Protein AF-0000000078441416 (afdb_homodimer)

Solvent-accessible surface area (backbone atoms only — not comparable to full-atom values): 19649 Å² total; per-residue (Å²): 136,86,80,78,80,84,82,83,78,79,75,78,73,78,77,69,77,75,74,75,76,68,67,72,72,72,71,74,70,68,74,80,52,48,67,59,36,43,28,34,26,49,34,83,85,70,38,40,37,36,35,43,32,50,38,42,46,40,50,71,89,43,52,45,77,45,77,38,78,92,75,30,32,39,38,39,34,38,48,27,64,82,86,71,53,68,74,54,59,69,26,55,77,38,84,53,58,83,61,40,42,31,48,42,80,41,54,58,65,70,88,53,77,56,81,56,65,77,60,88,81,45,78,73,77,70,42,68,30,72,88,62,47,45,74,49,75,51,39,11,22,40,39,35,40,38,32,30,43,83,74,71,76,69,73,75,72,74,74,75,81,126,135,84,80,76,85,63,86,73,78,77,73,76,76,77,76,68,78,74,75,76,77,68,68,72,72,72,72,74,71,69,74,79,53,49,68,59,36,44,27,33,25,48,33,83,87,70,38,39,37,38,36,43,31,49,38,43,46,40,50,71,90,42,52,46,80,45,78,38,79,92,76,29,32,39,36,40,35,37,48,26,64,80,84,73,53,71,76,54,58,68,26,56,76,38,82,54,57,84,61,41,41,34,47,40,79,42,54,57,65,69,90,52,77,57,80,57,68,78,60,88,79,46,79,72,78,69,42,68,30,73,88,62,48,46,75,47,73,51,40,10,22,40,38,35,39,38,33,31,45,83,72,70,76,69,71,76,72,76,75,75,82,126

Secondary structure (DSSP, 8-state):
---------------------------------B---EEEEE-TTTSEEEEEEE-TT--GGGEEEEEETTTTEEEEEEEE---S-HHHHTTEEEE-S--EEEEEEEESSTT-------SSS-----EE-GGG-EEEEETTEEEEEEEEE-------------/---------------------------------B---EEEEE-TTTSEEEEEEE-TT--GGGEEEEEETTTTEEEEEEEE---S-HHHHTTEEEE-S--EEEEEEEESSTT-------SSS-----EE-GGG-EEEEETTEEEEEEEEE-------------

pLDDT: mean 76.33, std 27.38, range [25.27, 98.94]

Foldseek 3Di:
DPPPDDDDPPPPPPPPPPPPCPVPPVCPVVPDADEWDWDWDADPPQGDIKIKTFAAQDDPVFWDWDADQVQQKIKIKGWHDDDDDPVVVVPDDDDDDDGTIHMYIAHPVHPPPVVPPPDPVRPPPFRWPRVPWDWDDDNRIIMITIGTDPPPPPPPPPPPDD/DPPPPPDPPPPPPPPPPPPPCPPPPVCPVVPDADEWDKDWDADPPQGDIKIKTFAAQDDPVFWDWDADQVQQKIKIKGWHDDDDDPVVVVPDDDDDDDGTIHMYIAHPVHPPPVVPPPPPVRPPPFRWPRVPWDWDDDNRIIMITIGGDPPPPPPPPPPPDD

Structure (mmCIF, N/CA/C/O backbone):
data_AF-0000000078441416-model_v1
#
loop_
_entity.id
_entity.type
_entity.pdbx_description
1 polymer 'SHSP domain-containing protein'
#
loop_
_atom_site.group_PDB
_atom_site.id
_atom_site.type_symbol
_atom_site.label_atom_id
_atom_site.label_alt_id
_atom_site.label_comp_id
_atom_site.label_asym_id
_atom_site.label_entity_id
_atom_site.label_seq_id
_atom_site.pdbx_PDB_ins_code
_atom_site.Cartn_x
_atom_site.Cartn_y
_atom_site.Cartn_z
_atom_site.occupancy
_atom_site.B_iso_or_equiv
_atom_site.auth_seq_id
_atom_site.auth_comp_id
_atom_site.auth_asym_id
_atom_site.auth_atom_id
_atom_site.pdbx_PDB_model_num
ATOM 1 N N . MET A 1 1 ? -98 -14.984 -3.729 1 28.67 1 MET A N 1
ATOM 2 C CA . MET A 1 1 ? -97.312 -15.359 -2.482 1 28.67 1 MET A CA 1
ATOM 3 C C . MET A 1 1 ? -95.875 -14.922 -2.492 1 28.67 1 MET A C 1
ATOM 5 O O . MET A 1 1 ? -95.125 -15.258 -3.41 1 28.67 1 MET A O 1
ATOM 9 N N . SER A 1 2 ? -95.688 -13.672 -1.924 1 25.27 2 SER A N 1
ATOM 10 C CA . SER A 1 2 ? -94.625 -12.633 -1.807 1 25.27 2 SER A CA 1
ATOM 11 C C . SER A 1 2 ? -93.375 -13.148 -1.101 1 25.27 2 SER A C 1
ATOM 13 O O . SER A 1 2 ? -93.438 -13.523 0.073 1 25.27 2 SER A O 1
ATOM 15 N N . ARG A 1 3 ? -92.562 -13.953 -1.845 1 30.36 3 ARG A N 1
ATOM 16 C CA . ARG A 1 3 ? -91.312 -14.617 -1.491 1 30.36 3 ARG A CA 1
ATOM 17 C C . ARG A 1 3 ? -90.375 -13.633 -0.854 1 30.36 3 ARG A C 1
ATOM 19 O O . ARG A 1 3 ? -89.688 -12.844 -1.553 1 30.36 3 ARG A O 1
ATOM 26 N N . THR A 1 4 ? -90.75 -13 0.314 1 31.61 4 THR A N 1
ATOM 27 C CA . THR A 1 4 ? -89.938 -12.031 1.064 1 31.61 4 THR A CA 1
ATOM 28 C C . THR A 1 4 ? -88.562 -12.602 1.393 1 31.61 4 THR A C 1
ATOM 30 O O . THR A 1 4 ? -88.438 -13.648 2.033 1 31.61 4 THR A O 1
ATOM 33 N N . TYR A 1 5 ? -87.562 -12.43 0.466 1 33.09 5 TYR A N 1
ATOM 34 C CA . TYR A 1 5 ? -86.125 -12.656 0.422 1 33.09 5 TYR A CA 1
ATOM 35 C C . TYR A 1 5 ? -85.438 -12.156 1.698 1 33.09 5 TYR A C 1
ATOM 37 O O . TYR A 1 5 ? -85.5 -10.969 2.02 1 33.09 5 TYR A O 1
ATOM 45 N N . PHE A 1 6 ? -85.125 -13.117 2.617 1 28.67 6 PHE A N 1
ATOM 46 C CA . PHE A 1 6 ? -84.562 -13.18 3.951 1 28.67 6 PHE A CA 1
ATOM 47 C C . PHE A 1 6 ? -83.375 -12.211 4.07 1 28.67 6 PHE A C 1
ATOM 49 O O . PHE A 1 6 ? -82.812 -11.75 3.059 1 28.67 6 PHE A O 1
ATOM 56 N N . GLY A 1 7 ? -82.438 -12.484 5.062 1 27.83 7 GLY A N 1
ATOM 57 C CA . GLY A 1 7 ? -81.75 -12.078 6.305 1 27.83 7 GLY A CA 1
ATOM 58 C C . GLY A 1 7 ? -80.438 -11.391 6.098 1 27.83 7 GLY A C 1
ATOM 59 O O . GLY A 1 7 ? -79.688 -11.703 5.148 1 27.83 7 GLY A O 1
ATOM 60 N N . ASN A 1 8 ? -80.125 -10.18 6.699 1 27.94 8 ASN A N 1
ATOM 61 C CA . ASN A 1 8 ? -79.188 -9.102 6.973 1 27.94 8 ASN A CA 1
ATOM 62 C C . ASN A 1 8 ? -77.875 -9.625 7.586 1 27.94 8 ASN A C 1
ATOM 64 O O . ASN A 1 8 ? -77.812 -9.773 8.805 1 27.94 8 ASN A O 1
ATOM 68 N N . THR A 1 9 ? -77.5 -10.867 7.461 1 28.88 9 THR A N 1
ATOM 69 C CA . THR A 1 9 ? -76.375 -11.164 8.391 1 28.88 9 THR A CA 1
ATOM 70 C C . THR A 1 9 ? -75.188 -10.25 8.133 1 28.88 9 THR A C 1
ATOM 72 O O . THR A 1 9 ? -74.688 -10.203 7.016 1 28.88 9 THR A O 1
ATOM 75 N N . SER A 1 10 ? -75.062 -9.078 8.852 1 29.69 10 SER A N 1
ATOM 76 C CA . SER A 1 10 ? -74.062 -8.062 9.016 1 29.69 10 SER A CA 1
ATOM 77 C C . SER A 1 10 ? -72.75 -8.688 9.43 1 29.69 10 SER A C 1
ATOM 79 O O . SER A 1 10 ? -72.562 -9.18 10.555 1 29.69 10 SER A O 1
ATOM 81 N N . GLY A 1 11 ? -72.188 -9.695 8.828 1 28.03 11 GLY A N 1
ATOM 82 C CA . GLY A 1 11 ? -70.938 -10.258 9.266 1 28.03 11 GLY A CA 1
ATOM 83 C C . GLY A 1 11 ? -69.812 -9.227 9.375 1 28.03 11 GLY A C 1
ATOM 84 O O . GLY A 1 11 ? -69.5 -8.547 8.398 1 28.03 11 GLY A O 1
ATOM 85 N N . ALA A 1 12 ? -69.688 -8.516 10.57 1 25.83 12 ALA A N 1
ATOM 86 C CA . ALA A 1 12 ? -68.562 -7.656 10.977 1 25.83 12 ALA A CA 1
ATOM 87 C C . ALA A 1 12 ? -67.25 -8.328 10.703 1 25.83 12 ALA A C 1
ATOM 89 O O . ALA A 1 12 ? -66.938 -9.352 11.312 1 25.83 12 ALA A O 1
ATOM 90 N N . ARG A 1 13 ? -66.812 -8.547 9.57 1 25.92 13 ARG A N 1
ATOM 91 C CA . ARG A 1 13 ? -65.5 -9.023 9.297 1 25.92 13 ARG A CA 1
ATOM 92 C C . ARG A 1 13 ? -64.438 -8.234 10.102 1 25.92 13 ARG A C 1
ATOM 94 O O . ARG A 1 13 ? -64.5 -7 10.141 1 25.92 13 ARG A O 1
ATOM 101 N N . ASP A 1 14 ? -64.062 -8.734 11.273 1 27.28 14 ASP A N 1
ATOM 102 C CA . ASP A 1 14 ? -62.969 -8.297 12.156 1 27.28 14 ASP A CA 1
ATOM 103 C C . ASP A 1 14 ? -61.75 -7.84 11.344 1 27.28 14 ASP A C 1
ATOM 105 O O . ASP A 1 14 ? -61.25 -8.562 10.469 1 27.28 14 ASP A O 1
ATOM 109 N N . ALA A 1 15 ? -61.688 -6.527 11.133 1 31.28 15 ALA A N 1
ATOM 110 C CA . ALA A 1 15 ? -60.531 -5.789 10.633 1 31.28 15 ALA A CA 1
ATOM 111 C C . ALA A 1 15 ? -59.25 -6.246 11.328 1 31.28 15 ALA A C 1
ATOM 113 O O . ALA A 1 15 ? -59.031 -5.953 12.508 1 31.28 15 ALA A O 1
ATOM 114 N N . THR A 1 16 ? -58.844 -7.512 11.25 1 30.84 16 THR A N 1
ATOM 115 C CA . THR A 1 16 ? -57.531 -7.781 11.766 1 30.84 16 THR A CA 1
ATOM 116 C C . THR A 1 16 ? -56.531 -6.727 11.281 1 30.84 16 THR A C 1
ATOM 118 O O . THR A 1 16 ? -56.438 -6.469 10.078 1 30.84 16 THR A O 1
ATOM 121 N N . PRO A 1 17 ? -56.219 -5.715 12.141 1 30.67 17 PRO A N 1
ATOM 122 C CA . PRO A 1 17 ? -55.188 -4.758 11.742 1 30.67 17 PRO A CA 1
ATOM 123 C C . PRO A 1 17 ? -53.969 -5.43 11.078 1 30.67 17 PRO A C 1
ATOM 125 O O . PRO A 1 17 ? -53.531 -6.484 11.539 1 30.67 17 PRO A O 1
ATOM 128 N N . VAL A 1 18 ? -53.875 -5.418 9.758 1 33.06 18 VAL A N 1
ATOM 129 C CA . VAL A 1 18 ? -52.625 -5.68 9.055 1 33.06 18 VAL A CA 1
ATOM 130 C C . VAL A 1 18 ? -51.469 -5 9.781 1 33.06 18 VAL A C 1
ATOM 132 O O . VAL A 1 18 ? -51.5 -3.789 10.016 1 33.06 18 VAL A O 1
ATOM 135 N N . ALA A 1 19 ? -50.906 -5.648 10.797 1 30.59 19 ALA A N 1
ATOM 136 C CA . ALA A 1 19 ? -49.625 -5.203 11.297 1 30.59 19 ALA A CA 1
ATOM 137 C C . ALA A 1 19 ? -48.719 -4.695 10.164 1 30.59 19 ALA A C 1
ATOM 139 O O . ALA A 1 19 ? -48.5 -5.406 9.172 1 30.59 19 ALA A O 1
ATOM 140 N N . ASN A 1 20 ? -48.812 -3.418 9.836 1 30.31 20 ASN A N 1
ATOM 141 C CA . ASN A 1 20 ? -47.781 -2.764 9.039 1 30.31 20 ASN A CA 1
ATOM 142 C C . ASN A 1 20 ? -46.375 -3.203 9.461 1 30.31 20 ASN A C 1
ATOM 144 O O . ASN A 1 20 ? -45.906 -2.82 10.531 1 30.31 20 ASN A O 1
ATOM 148 N N . ALA A 1 21 ? -45.969 -4.469 9.383 1 32 21 ALA A N 1
ATOM 149 C CA . ALA A 1 21 ? -44.531 -4.742 9.383 1 32 21 ALA A CA 1
ATOM 150 C C . ALA A 1 21 ? -43.781 -3.67 8.602 1 32 21 ALA A C 1
ATOM 152 O O . ALA A 1 21 ? -43.688 -3.734 7.379 1 32 21 ALA A O 1
ATOM 153 N N . THR A 1 22 ? -44.062 -2.457 8.781 1 36.72 22 THR A N 1
ATOM 154 C CA . THR A 1 22 ? -43.031 -1.506 8.336 1 36.72 22 THR A CA 1
ATOM 155 C C . THR A 1 22 ? -41.656 -1.933 8.82 1 36.72 22 THR A C 1
ATOM 157 O O . THR A 1 22 ? -41.281 -1.699 9.977 1 36.72 22 THR A O 1
ATOM 160 N N . GLY A 1 23 ? -41.312 -3.176 8.906 1 35.84 23 GLY A N 1
ATOM 161 C CA . GLY A 1 23 ? -39.875 -3.34 9.055 1 35.84 23 GLY A CA 1
ATOM 162 C C . GLY A 1 23 ? -39.062 -2.369 8.203 1 35.84 23 GLY A C 1
ATOM 163 O O . GLY A 1 23 ? -39.125 -2.418 6.973 1 35.84 23 GLY A O 1
ATOM 164 N N . THR A 1 24 ? -39 -1.17 8.516 1 34.41 24 THR A N 1
ATOM 165 C CA . THR A 1 24 ? -37.906 -0.369 8 1 34.41 24 THR A CA 1
ATOM 166 C C . THR A 1 24 ? -36.594 -1.167 8.023 1 34.41 24 THR A C 1
ATOM 168 O O . THR A 1 24 ? -36.062 -1.473 9.086 1 34.41 24 THR A O 1
ATOM 171 N N . ALA A 1 25 ? -36.438 -2.248 7.336 1 35.56 25 ALA A N 1
ATOM 172 C CA . ALA A 1 25 ? -35.062 -2.539 6.957 1 35.56 25 ALA A CA 1
ATOM 173 C C . ALA A 1 25 ? -34.281 -1.254 6.711 1 35.56 25 ALA A C 1
ATOM 175 O O . ALA A 1 25 ? -34.469 -0.591 5.688 1 35.56 25 ALA A O 1
ATOM 176 N N . GLY A 1 26 ? -34.156 -0.396 7.574 1 37.22 26 GLY A N 1
ATOM 177 C CA . GLY A 1 26 ? -33.062 0.553 7.41 1 37.22 26 GLY A CA 1
ATOM 178 C C . GLY A 1 26 ? -31.875 -0.036 6.695 1 37.22 26 GLY A C 1
ATOM 179 O O . GLY A 1 26 ? -31.172 -0.876 7.254 1 37.22 26 GLY A O 1
ATOM 180 N N . ASP A 1 27 ? -31.891 -0.357 5.484 1 38.97 27 ASP A N 1
ATOM 181 C CA . ASP A 1 27 ? -30.734 -0.511 4.609 1 38.97 27 AS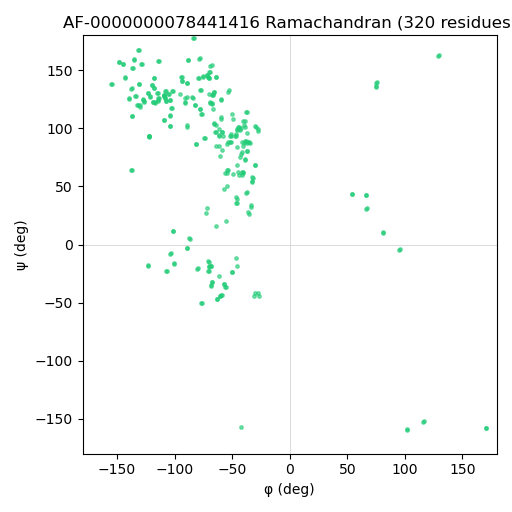P A CA 1
ATOM 182 C C . ASP A 1 27 ? -29.641 0.486 4.977 1 38.97 27 ASP A C 1
ATOM 184 O O . ASP A 1 27 ? -29.625 1.613 4.477 1 38.97 27 ASP A O 1
ATOM 188 N N . ASP A 1 28 ? -29.391 0.873 6.137 1 39.94 28 ASP A N 1
ATOM 189 C CA . ASP A 1 28 ? -28.047 1.427 6.336 1 39.94 28 ASP A CA 1
ATOM 190 C C . ASP A 1 28 ? -27.031 0.729 5.445 1 39.94 28 ASP A C 1
ATOM 192 O O . ASP A 1 28 ? -26.531 -0.347 5.785 1 39.94 28 ASP A O 1
ATOM 196 N N . ASP A 1 29 ? -27.188 0.624 4.168 1 45.22 29 ASP A N 1
ATOM 197 C CA . ASP A 1 29 ? -26.172 0.326 3.17 1 45.22 29 ASP A CA 1
ATOM 198 C C . ASP A 1 29 ? -24.828 0.958 3.545 1 45.22 29 ASP A C 1
ATOM 200 O O . ASP A 1 29 ? -24.453 1.987 2.984 1 45.22 29 ASP A O 1
ATOM 204 N N . THR A 1 30 ? -24.469 1.227 4.754 1 54.59 30 THR A N 1
ATOM 205 C CA . THR A 1 30 ? -23.125 1.707 5.105 1 54.59 30 THR A CA 1
ATOM 206 C C . THR A 1 30 ? -22.062 1.037 4.238 1 54.59 30 THR A C 1
ATOM 208 O O . THR A 1 30 ? -21.875 -0.18 4.309 1 54.59 30 THR A O 1
ATOM 211 N N . ALA A 1 31 ? -21.953 1.589 3.027 1 65.56 31 ALA A N 1
ATOM 212 C CA . ALA A 1 31 ? -20.891 1.087 2.166 1 65.56 31 ALA A CA 1
ATOM 213 C C . ALA A 1 31 ? -19.625 0.773 2.973 1 65.56 31 ALA A C 1
ATOM 215 O O . ALA A 1 31 ? -19.266 1.524 3.881 1 65.56 31 ALA A O 1
ATOM 216 N N . ASP A 1 32 ? -19.234 -0.461 3.061 1 87.44 32 ASP A N 1
ATOM 217 C CA . ASP A 1 32 ? -18.031 -0.938 3.748 1 87.44 32 ASP A CA 1
ATOM 218 C C . ASP A 1 32 ? -16.766 -0.339 3.133 1 87.44 32 ASP A C 1
ATOM 220 O O . ASP A 1 32 ? -16.562 -0.419 1.92 1 87.44 32 ASP A O 1
ATOM 224 N N . TYR A 1 33 ? -16.266 0.803 3.699 1 96.31 33 TYR A N 1
ATOM 225 C CA . TYR A 1 33 ? -14.984 1.382 3.293 1 96.31 33 TYR A CA 1
ATOM 226 C C . TYR A 1 33 ? -13.859 0.893 4.191 1 96.31 33 TYR A C 1
ATOM 228 O O . TYR A 1 33 ? -14.07 0.613 5.371 1 96.31 33 TYR A O 1
ATOM 236 N N . PHE A 1 34 ? -12.695 0.704 3.582 1 98.31 34 PHE A N 1
ATOM 237 C CA . PHE A 1 34 ? -11.547 0.478 4.457 1 98.31 34 PHE A CA 1
ATOM 238 C C . PHE A 1 34 ? -10.898 1.799 4.848 1 98.31 34 PHE A C 1
ATOM 240 O O . PHE A 1 34 ? -11.141 2.828 4.219 1 98.31 34 PHE A O 1
ATOM 247 N N . VAL A 1 35 ? -10.156 1.827 5.918 1 98.75 35 VAL A N 1
ATOM 248 C CA . VAL A 1 35 ? -9.484 3.01 6.449 1 98.75 35 VAL A CA 1
ATOM 249 C C . VAL A 1 35 ? -7.98 2.889 6.242 1 98.75 35 VAL A C 1
ATOM 251 O O . VAL A 1 35 ? -7.312 2.121 6.938 1 98.75 35 VAL A O 1
ATOM 254 N N . PRO A 1 36 ? -7.438 3.668 5.301 1 98.81 36 PRO A N 1
ATOM 255 C CA . PRO A 1 36 ? -6.008 3.506 5.023 1 98.81 36 PRO A CA 1
ATOM 256 C C . PRO A 1 36 ? -5.125 4.035 6.152 1 98.81 36 PRO A C 1
ATOM 258 O O . PRO A 1 36 ? -5.457 5.043 6.781 1 98.81 36 PRO A O 1
ATOM 261 N N . PRO A 1 37 ? -4.012 3.361 6.406 1 98.81 37 PRO A N 1
ATOM 262 C CA . PRO A 1 37 ? -3.055 3.85 7.402 1 98.81 37 PRO A CA 1
ATOM 263 C C . PRO A 1 37 ? -2.43 5.188 7.016 1 98.81 37 PRO A C 1
ATOM 265 O O . PRO A 1 37 ? -2.152 5.426 5.836 1 98.81 37 PRO A O 1
ATOM 268 N N . VAL A 1 38 ? -2.174 6.055 8.016 1 98.56 38 VAL A N 1
ATOM 269 C CA . VAL A 1 38 ? -1.652 7.387 7.746 1 98.56 38 VAL A CA 1
ATOM 270 C C . VAL A 1 38 ? -0.498 7.695 8.695 1 98.56 38 VAL A C 1
ATOM 272 O O . VAL A 1 38 ? -0.614 7.496 9.906 1 98.56 38 VAL A O 1
ATOM 275 N N . ASP A 1 39 ? 0.612 8.102 8.133 1 98.56 39 ASP A N 1
ATOM 276 C CA . ASP A 1 39 ? 1.638 8.82 8.891 1 98.56 39 ASP A CA 1
ATOM 277 C C . ASP A 1 39 ? 1.398 10.328 8.852 1 98.56 39 ASP A C 1
ATOM 279 O O . ASP A 1 39 ? 1.034 10.875 7.812 1 98.56 39 ASP A O 1
ATOM 283 N N . ILE A 1 40 ? 1.602 10.961 9.992 1 98.12 40 ILE A N 1
ATOM 284 C CA . ILE A 1 40 ? 1.493 12.414 10.047 1 98.12 40 ILE A CA 1
ATOM 285 C C . ILE A 1 40 ? 2.799 13.008 10.57 1 98.12 40 ILE A C 1
ATOM 287 O O . ILE A 1 40 ? 3.318 12.57 11.602 1 98.12 40 ILE A O 1
ATOM 291 N N . PHE A 1 41 ? 3.287 13.961 9.883 1 97.25 41 PHE A N 1
ATOM 292 C CA . PHE A 1 41 ? 4.492 14.688 10.258 1 97.25 41 PHE A CA 1
ATOM 293 C C . PHE A 1 41 ? 4.18 16.172 10.492 1 97.25 41 PHE A C 1
ATOM 295 O O . PHE A 1 41 ? 3.383 16.766 9.766 1 97.25 41 PHE A O 1
ATOM 302 N N . VAL A 1 42 ? 4.844 16.734 11.461 1 95.06 42 VAL A N 1
ATOM 303 C CA . VAL A 1 42 ? 4.855 18.188 11.602 1 95.06 42 VAL A CA 1
ATOM 304 C C . VAL A 1 42 ? 5.945 18.781 10.703 1 95.06 42 VAL A C 1
ATOM 306 O O . VAL A 1 42 ? 7.078 18.297 10.695 1 95.06 42 VAL A O 1
ATOM 309 N N . ASP A 1 43 ? 5.535 19.734 9.875 1 92.19 43 ASP A N 1
ATOM 310 C CA . ASP A 1 43 ? 6.508 20.469 9.062 1 92.19 43 ASP A CA 1
ATOM 311 C C . ASP A 1 43 ? 7.02 21.703 9.797 1 92.19 43 ASP A C 1
ATOM 313 O O . ASP A 1 43 ? 6.438 22.781 9.68 1 92.19 43 ASP A O 1
ATOM 317 N N . ASP A 1 44 ? 8.141 21.688 10.328 1 85.31 44 ASP A N 1
ATOM 318 C CA . ASP A 1 44 ? 8.664 22.766 11.156 1 85.31 44 ASP A CA 1
ATOM 319 C C . ASP A 1 44 ? 9.203 23.906 10.289 1 85.31 44 ASP A C 1
ATOM 321 O O . ASP A 1 44 ? 9.406 25.016 10.773 1 85.31 44 ASP A O 1
ATOM 325 N N . ASN A 1 45 ? 9.492 23.594 9.102 1 82.88 45 ASN A N 1
ATOM 326 C CA . ASN A 1 45 ? 10.047 24.609 8.219 1 82.88 45 ASN A CA 1
ATOM 327 C C . ASN A 1 45 ? 8.969 25.562 7.715 1 82.88 45 ASN A C 1
ATOM 329 O O . ASN A 1 45 ? 9.094 26.781 7.848 1 82.88 45 ASN A O 1
ATOM 333 N N . ARG A 1 46 ? 7.902 25.031 7.203 1 78.69 46 ARG A N 1
ATOM 334 C CA . ARG A 1 46 ? 6.859 25.844 6.586 1 78.69 46 ARG A CA 1
ATOM 335 C C . ARG A 1 46 ? 5.656 25.984 7.512 1 78.69 46 ARG A C 1
ATOM 337 O O . ARG A 1 46 ? 4.793 26.844 7.293 1 78.69 46 ARG A O 1
ATOM 344 N N . GLY A 1 47 ? 5.672 25.281 8.57 1 89.44 47 GLY A N 1
ATOM 345 C CA . GLY A 1 47 ? 4.465 25.188 9.383 1 89.44 47 GLY A CA 1
ATOM 346 C C . GLY A 1 47 ? 3.406 24.281 8.773 1 89.44 47 GLY A C 1
ATOM 347 O O . GLY A 1 47 ? 3.281 24.203 7.551 1 89.44 47 GLY A O 1
ATOM 348 N N . GLY A 1 48 ? 2.824 23.5 9.539 1 95 48 GLY A N 1
ATOM 349 C CA . GLY A 1 48 ? 1.768 22.625 9.055 1 95 48 GLY A CA 1
ATOM 350 C C . GLY A 1 48 ? 2.115 21.141 9.156 1 95 48 GLY A C 1
ATOM 351 O O . GLY A 1 48 ? 2.791 20.734 10.102 1 95 48 GLY A O 1
ATOM 352 N N . TRP A 1 49 ? 1.479 20.391 8.25 1 96.69 49 TRP A N 1
ATOM 353 C CA . TRP A 1 49 ? 1.584 18.938 8.359 1 96.69 49 TRP A CA 1
ATOM 354 C C . TRP A 1 49 ? 1.82 18.297 6.996 1 96.69 49 TRP A C 1
ATOM 356 O O . TRP A 1 49 ? 1.437 18.859 5.969 1 96.69 49 TRP A O 1
ATOM 366 N N . ILE A 1 50 ? 2.467 17.172 7.066 1 97.94 50 ILE A N 1
ATOM 367 C CA . ILE A 1 50 ? 2.588 16.281 5.91 1 97.94 50 ILE A CA 1
ATOM 368 C C . ILE A 1 50 ? 1.995 14.914 6.246 1 97.94 50 ILE A C 1
ATOM 370 O O . ILE A 1 50 ? 2.305 14.336 7.289 1 97.94 50 ILE A O 1
ATOM 374 N N . LEU A 1 51 ? 1.096 14.477 5.395 1 98.56 51 LEU A N 1
ATOM 375 C CA . LEU A 1 51 ? 0.48 13.164 5.566 1 98.56 51 LEU A CA 1
ATOM 376 C C . LEU A 1 51 ? 0.968 12.188 4.5 1 98.56 51 LEU A C 1
ATOM 378 O O . LEU A 1 51 ? 1.028 12.531 3.318 1 98.56 51 LEU A O 1
ATOM 382 N N . HIS A 1 52 ? 1.441 11.023 4.863 1 98.81 52 HIS A N 1
ATOM 383 C CA . HIS A 1 52 ? 1.674 9.875 3.992 1 98.81 52 HIS A CA 1
ATOM 384 C C . HIS A 1 52 ? 0.591 8.812 4.172 1 98.81 52 HIS A C 1
ATOM 386 O O . HIS A 1 52 ? 0.505 8.188 5.23 1 98.81 52 HIS A O 1
ATOM 392 N N . VAL A 1 53 ? -0.249 8.602 3.221 1 98.88 53 VAL A N 1
ATOM 393 C CA . VAL A 1 53 ? -1.371 7.672 3.301 1 98.88 53 VAL A CA 1
ATOM 394 C C . VAL A 1 53 ? -1.083 6.438 2.451 1 98.88 53 VAL A C 1
ATOM 396 O O . VAL A 1 53 ? -0.762 6.555 1.265 1 98.88 53 VAL A O 1
ATOM 399 N N . ALA A 1 54 ? -1.129 5.246 3.033 1 98.94 54 ALA A N 1
ATOM 400 C CA . ALA A 1 54 ? -0.891 4 2.305 1 98.94 54 ALA A CA 1
ATOM 401 C C . ALA A 1 54 ? -2.107 3.613 1.469 1 98.94 54 ALA A C 1
ATOM 403 O O . ALA A 1 54 ? -3.158 3.27 2.012 1 98.94 54 ALA A O 1
ATOM 404 N N . LEU A 1 55 ? -1.915 3.691 0.184 1 98.88 55 LEU A N 1
ATOM 405 C CA . LEU A 1 55 ? -2.969 3.334 -0.759 1 98.88 55 LEU A CA 1
ATOM 406 C C . LEU A 1 55 ? -2.408 2.52 -1.919 1 98.88 55 LEU A C 1
ATOM 408 O O . LEU A 1 55 ? -2.479 2.945 -3.074 1 98.88 55 LEU A O 1
ATOM 412 N N . PRO A 1 56 ? -1.891 1.323 -1.614 1 98.81 56 PRO A N 1
ATOM 413 C CA . PRO A 1 56 ? -1.331 0.512 -2.697 1 98.81 56 PRO A CA 1
ATOM 414 C C . PRO A 1 56 ? -2.359 0.177 -3.777 1 98.81 56 PRO A C 1
ATOM 416 O O . PRO A 1 56 ? -3.416 -0.383 -3.475 1 98.81 56 PRO A O 1
ATOM 419 N N . GLY A 1 57 ? -2.039 0.514 -5.004 1 98.5 57 GLY A N 1
ATOM 420 C CA . GLY A 1 57 ? -2.887 0.188 -6.137 1 98.5 57 GLY A CA 1
ATOM 421 C C . GLY A 1 57 ? -3.822 1.317 -6.527 1 98.5 57 GLY A C 1
ATOM 422 O O . GLY A 1 57 ? -4.531 1.226 -7.535 1 98.5 57 GLY A O 1
ATOM 423 N N . ALA A 1 58 ? -3.803 2.381 -5.766 1 98.5 58 ALA A N 1
ATOM 424 C CA . ALA A 1 58 ? -4.703 3.49 -6.066 1 98.5 58 ALA A CA 1
ATOM 425 C C . ALA A 1 58 ? -4.16 4.344 -7.207 1 98.5 58 ALA A C 1
ATOM 427 O O . ALA A 1 58 ? -2.949 4.547 -7.316 1 98.5 58 ALA A O 1
ATOM 428 N N . ASN A 1 59 ? -5.066 4.828 -8.047 1 97.75 59 ASN A N 1
ATOM 429 C CA . ASN A 1 59 ? -4.75 5.859 -9.031 1 97.75 59 ASN A CA 1
ATOM 430 C C . ASN A 1 59 ? -5.059 7.258 -8.492 1 97.75 59 ASN A C 1
ATOM 432 O O . ASN A 1 59 ? -6.074 7.461 -7.832 1 97.75 59 ASN A O 1
ATOM 436 N N . LYS A 1 60 ? -4.176 8.156 -8.82 1 97.62 60 LYS A N 1
ATOM 437 C CA . LYS A 1 60 ? -4.328 9.516 -8.32 1 97.62 60 LYS A CA 1
ATOM 438 C C . LYS A 1 60 ? -5.676 10.102 -8.719 1 97.62 60 LYS A C 1
ATOM 440 O O . LYS A 1 60 ? -6.277 10.875 -7.965 1 97.62 60 LYS A O 1
ATOM 445 N N . GLU A 1 61 ? -6.191 9.742 -9.914 1 97.75 61 GLU A N 1
ATOM 446 C CA . GLU A 1 61 ? -7.43 10.312 -10.43 1 97.75 61 GLU A CA 1
ATOM 447 C C . GLU A 1 61 ? -8.641 9.82 -9.648 1 97.75 61 GLU A C 1
ATOM 449 O O . GLU A 1 61 ? -9.727 10.391 -9.742 1 97.75 61 GLU A O 1
ATOM 454 N N . ASP A 1 62 ? -8.398 8.805 -8.898 1 98.25 62 ASP A N 1
ATOM 455 C CA . ASP A 1 62 ? -9.516 8.195 -8.18 1 98.25 62 ASP A CA 1
ATOM 456 C C . ASP A 1 62 ? -9.523 8.625 -6.715 1 98.25 62 ASP A C 1
ATOM 458 O O . ASP A 1 62 ? -10.227 8.023 -5.895 1 98.25 62 ASP A O 1
ATOM 462 N N . ILE A 1 63 ? -8.766 9.586 -6.352 1 98.81 63 ILE A N 1
ATOM 463 C CA . ILE A 1 63 ? -8.641 10.031 -4.969 1 98.81 63 ILE A CA 1
ATOM 464 C C . ILE A 1 63 ? -9.117 11.477 -4.844 1 98.81 63 ILE A C 1
ATOM 466 O O . ILE A 1 63 ? -8.781 12.32 -5.676 1 98.81 63 ILE A O 1
ATOM 470 N N . ASP A 1 64 ? -9.891 11.695 -3.846 1 98.69 64 ASP A N 1
ATOM 471 C CA . ASP A 1 64 ? -10.367 13.039 -3.5 1 98.69 64 ASP A CA 1
ATOM 472 C C . ASP A 1 64 ? -9.82 13.477 -2.145 1 98.69 64 ASP A C 1
ATOM 474 O O . ASP A 1 64 ? -9.82 12.703 -1.185 1 98.69 64 ASP A O 1
ATOM 478 N N . VAL A 1 65 ? -9.266 14.656 -2.107 1 98.81 65 VAL A N 1
ATOM 479 C CA . VAL A 1 65 ? -8.789 15.273 -0.875 1 98.81 65 VAL A CA 1
ATOM 480 C C . VAL A 1 65 ? -9.547 16.578 -0.62 1 98.81 65 VAL A C 1
ATOM 482 O O . VAL A 1 65 ? -9.516 17.5 -1.443 1 98.81 65 VAL A O 1
ATOM 485 N N . GLN A 1 66 ? -10.195 16.641 0.553 1 98.69 66 GLN A N 1
ATOM 486 C CA . GLN A 1 66 ? -11.023 17.812 0.861 1 98.69 66 GLN A CA 1
ATOM 487 C C . GLN A 1 66 ? -10.703 18.359 2.248 1 98.69 66 GLN A C 1
ATOM 489 O O . GLN A 1 66 ? -10.562 17.594 3.207 1 98.69 66 GLN A O 1
ATOM 494 N N . TRP A 1 67 ? -10.648 19.641 2.301 1 98.44 67 TRP A N 1
ATOM 495 C CA . TRP A 1 67 ? -10.43 20.328 3.568 1 98.44 67 TRP A CA 1
ATOM 496 C C . TRP A 1 67 ? -11.703 21.031 4.039 1 98.44 67 TRP A C 1
ATOM 498 O O . TRP A 1 67 ? -12.328 21.766 3.279 1 98.44 67 TRP A O 1
ATOM 508 N N . ASP A 1 68 ? -12.109 20.719 5.285 1 97.69 68 ASP A N 1
ATOM 509 C CA . ASP A 1 68 ? -13.195 21.422 5.961 1 97.69 68 ASP A CA 1
ATOM 510 C C . ASP A 1 68 ? -12.656 22.391 7.02 1 97.69 68 ASP A C 1
ATOM 512 O O . ASP A 1 68 ? -12.344 21.969 8.141 1 97.69 68 ASP A O 1
ATOM 516 N N . ALA A 1 69 ? -12.648 23.609 6.68 1 94.44 69 ALA A N 1
ATOM 517 C CA . ALA A 1 69 ? -12.031 24.625 7.547 1 94.44 69 ALA A CA 1
ATOM 518 C C . ALA A 1 69 ? -12.836 24.797 8.828 1 94.44 69 ALA A C 1
ATOM 520 O O . ALA A 1 69 ? -12.266 25.016 9.898 1 94.44 69 ALA A O 1
ATOM 521 N N . ASP A 1 70 ? -14.094 24.688 8.711 1 94.44 70 ASP A N 1
ATOM 522 C CA . ASP A 1 70 ? -14.945 24.906 9.875 1 94.44 70 ASP A CA 1
ATOM 523 C C . ASP A 1 70 ? -14.742 23.797 10.914 1 94.44 70 ASP A C 1
ATOM 525 O O . ASP A 1 70 ? -14.758 24.062 12.117 1 94.44 70 ASP A O 1
ATOM 529 N N . ARG A 1 71 ? -14.453 22.625 10.422 1 94.25 71 ARG A N 1
ATOM 530 C CA . ARG A 1 71 ? -14.328 21.484 11.312 1 94.25 71 ARG A CA 1
ATOM 531 C C . ARG A 1 71 ? -12.867 21.172 11.594 1 94.25 71 ARG A C 1
ATOM 533 O O . ARG A 1 71 ? -12.555 20.406 12.508 1 94.25 71 ARG A O 1
ATOM 540 N N . GLY A 1 72 ? -11.961 21.703 10.797 1 94.44 72 GLY A N 1
ATOM 541 C CA . GLY A 1 72 ? -10.555 21.344 10.906 1 94.44 72 GLY A CA 1
ATOM 542 C C . GLY A 1 72 ? -10.281 19.906 10.539 1 94.44 72 GLY A C 1
ATOM 543 O O . GLY A 1 72 ? -9.562 19.203 11.25 1 94.44 72 GLY A O 1
ATOM 544 N N . VAL A 1 73 ? -10.93 19.469 9.461 1 97.25 73 VAL A N 1
ATOM 545 C CA . VAL A 1 73 ? -10.852 18.062 9.117 1 97.25 73 VAL A CA 1
ATOM 546 C C . VAL A 1 73 ? -10.414 17.906 7.656 1 97.25 73 VAL A C 1
ATOM 548 O O . VAL A 1 73 ? -10.992 18.531 6.766 1 97.25 73 VAL A O 1
ATOM 551 N N . LEU A 1 74 ? -9.367 17.172 7.445 1 98.56 74 LEU A N 1
ATOM 552 C CA . LEU A 1 74 ? -8.969 16.719 6.117 1 98.56 74 LEU A CA 1
ATOM 553 C C . LEU A 1 74 ? -9.594 15.367 5.789 1 98.56 74 LEU A C 1
ATOM 555 O O . LEU A 1 74 ? -9.445 14.406 6.547 1 98.56 74 LEU A O 1
ATOM 559 N N . THR A 1 75 ? -10.328 15.32 4.746 1 98.81 75 THR A N 1
ATOM 560 C CA . THR A 1 75 ? -10.945 14.07 4.312 1 98.81 75 THR A CA 1
ATOM 561 C C . THR A 1 75 ? -10.281 13.555 3.043 1 98.81 75 THR A C 1
ATOM 563 O O . THR A 1 75 ? -10.148 14.281 2.061 1 98.81 75 THR A O 1
ATOM 566 N N . ILE A 1 76 ? -9.867 12.32 3.057 1 98.88 76 ILE A N 1
ATOM 567 C CA . ILE A 1 76 ? -9.32 11.609 1.903 1 98.88 76 ILE A CA 1
ATOM 568 C C . ILE A 1 76 ? -10.219 10.422 1.561 1 98.88 76 ILE A C 1
ATOM 570 O O . ILE A 1 76 ? -10.516 9.602 2.426 1 98.88 76 ILE A O 1
ATOM 574 N N . ALA A 1 77 ? -10.688 10.445 0.369 1 98.81 77 ALA A N 1
ATOM 575 C CA . ALA A 1 77 ? -11.594 9.375 -0.031 1 98.81 77 ALA A CA 1
ATOM 576 C C . ALA A 1 77 ? -11.391 9 -1.495 1 98.81 77 ALA A C 1
ATOM 578 O O . ALA A 1 77 ? -10.852 9.781 -2.275 1 98.81 77 ALA A O 1
ATOM 579 N N . GLY A 1 78 ? -11.758 7.746 -1.86 1 98.75 78 GLY A N 1
ATOM 580 C CA . GLY A 1 78 ? -11.641 7.262 -3.229 1 98.75 78 GLY A CA 1
ATOM 581 C C . GLY A 1 78 ? -11.883 5.773 -3.357 1 98.75 78 GLY A C 1
ATOM 582 O O . GLY A 1 78 ? -12.625 5.188 -2.562 1 98.75 78 GLY A O 1
ATOM 583 N N . VAL A 1 79 ? -11.359 5.238 -4.418 1 98.44 79 VAL A N 1
ATOM 584 C CA . VAL A 1 79 ? -11.578 3.822 -4.684 1 98.44 79 VAL A CA 1
ATOM 585 C C . VAL A 1 79 ? -10.273 3.174 -5.152 1 98.44 79 VAL A C 1
ATOM 587 O O . VAL A 1 79 ? -9.523 3.771 -5.926 1 98.44 79 VAL A O 1
ATOM 590 N N . VAL A 1 80 ? -9.984 2.051 -4.617 1 98.44 80 VAL A N 1
ATOM 591 C CA . VAL A 1 80 ? -8.93 1.188 -5.129 1 98.44 80 VAL A CA 1
ATOM 592 C C . VAL A 1 80 ? -9.539 -0.01 -5.852 1 98.44 80 VAL A C 1
ATOM 594 O O . VAL A 1 80 ? -10.383 -0.715 -5.293 1 98.44 80 VAL A O 1
ATOM 597 N N . VAL A 1 81 ? -9.062 -0.268 -7.086 1 96.62 81 VAL A N 1
ATOM 598 C CA . VAL A 1 81 ? -9.633 -1.35 -7.883 1 96.62 81 VAL A CA 1
ATOM 599 C C . VAL A 1 81 ? -8.555 -2.381 -8.203 1 96.62 81 VAL A C 1
ATOM 601 O O . VAL A 1 81 ? -7.41 -2.02 -8.5 1 96.62 81 VAL A O 1
ATOM 604 N N . ARG A 1 82 ? -8.953 -3.676 -8.086 1 95.94 82 ARG A N 1
ATOM 605 C CA . ARG A 1 82 ? -8.07 -4.707 -8.625 1 95.94 82 ARG A CA 1
ATOM 606 C C . ARG A 1 82 ? -8.008 -4.625 -10.148 1 95.94 82 ARG A C 1
ATOM 608 O O . ARG A 1 82 ? -9.031 -4.738 -10.828 1 95.94 82 ARG A O 1
ATOM 615 N N . PRO A 1 83 ? -6.809 -4.43 -10.68 1 93.62 83 PRO A N 1
ATOM 616 C CA . PRO A 1 83 ? -6.742 -4.363 -12.141 1 93.62 83 PRO A CA 1
ATOM 617 C C . PRO A 1 83 ? -7.02 -5.711 -12.805 1 93.62 83 PRO A C 1
ATOM 619 O O . PRO A 1 83 ? -6.68 -6.758 -12.25 1 93.62 83 PRO A O 1
ATOM 622 N N . GLY A 1 84 ? -7.609 -5.648 -14.016 1 93.06 84 GLY A N 1
ATOM 623 C CA . GLY A 1 84 ? -7.848 -6.844 -14.812 1 93.06 84 GLY A CA 1
ATOM 624 C C . GLY A 1 84 ? -9.273 -6.957 -15.305 1 93.06 84 GLY A C 1
ATOM 625 O O . GLY A 1 84 ? -10.18 -6.309 -14.766 1 93.06 84 GLY A O 1
ATOM 626 N N . ASN A 1 85 ? -9.375 -7.789 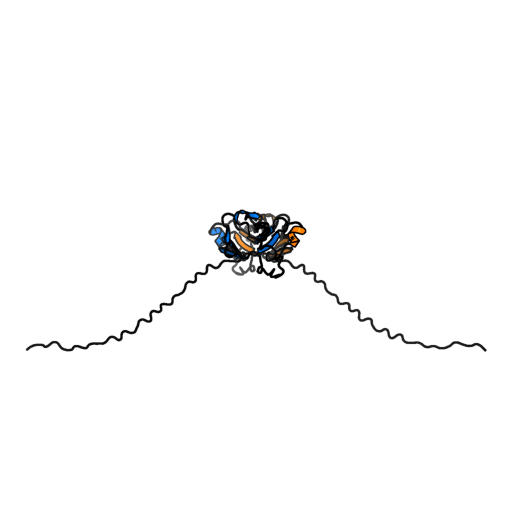-16.266 1 94.25 85 ASN A N 1
ATOM 627 C CA . ASN A 1 85 ? -10.719 -8.039 -16.75 1 94.25 85 ASN A CA 1
ATOM 628 C C . ASN A 1 85 ? -11.445 -9.078 -15.906 1 94.25 85 ASN A C 1
ATOM 630 O O . ASN A 1 85 ? -10.867 -9.641 -14.977 1 94.25 85 ASN A O 1
ATOM 634 N N . GLU A 1 86 ? -12.68 -9.344 -16.234 1 94.12 86 GLU A N 1
ATOM 635 C CA . GLU A 1 86 ? -13.516 -10.25 -15.469 1 94.12 86 GLU A CA 1
ATOM 636 C C . GLU A 1 86 ? -12.922 -11.656 -15.43 1 94.12 86 GLU A C 1
ATOM 638 O O . GLU A 1 86 ? -12.891 -12.297 -14.375 1 94.12 86 GLU A O 1
ATOM 643 N N . ALA A 1 87 ? -12.453 -12.117 -16.578 1 93.62 87 ALA A N 1
ATOM 644 C CA . ALA A 1 87 ? -11.867 -13.445 -16.656 1 93.62 87 ALA A CA 1
ATOM 645 C C . ALA A 1 87 ? -10.672 -13.586 -15.719 1 93.62 87 ALA A C 1
ATOM 647 O O . ALA A 1 87 ? -10.539 -14.594 -15.016 1 93.62 87 ALA A O 1
ATOM 648 N N . PHE A 1 88 ? -9.883 -12.57 -15.742 1 94.5 88 PHE A N 1
ATOM 649 C CA . PHE A 1 88 ? -8.734 -12.547 -14.852 1 94.5 88 PHE A CA 1
ATOM 650 C C . PHE A 1 88 ? -9.172 -12.555 -13.391 1 94.5 88 PHE A C 1
ATOM 652 O O . PHE A 1 88 ? -8.672 -13.352 -12.594 1 94.5 88 PHE A O 1
ATOM 659 N N . LEU A 1 89 ? -10.094 -11.758 -13.047 1 96.44 89 LEU A N 1
ATOM 660 C CA . LEU A 1 89 ? -10.5 -11.57 -11.656 1 96.44 89 LEU A CA 1
ATOM 661 C C . LEU A 1 89 ? -11.227 -12.805 -11.133 1 96.44 89 LEU A C 1
ATOM 663 O O . LEU A 1 89 ? -11.258 -13.039 -9.922 1 96.44 89 LEU A O 1
ATOM 667 N N . GLU A 1 90 ? -11.727 -13.664 -12.039 1 95.44 90 GLU A N 1
ATOM 668 C CA . GLU A 1 90 ? -12.359 -14.922 -11.648 1 95.44 90 GLU A CA 1
ATOM 669 C C . GLU A 1 90 ? -11.344 -15.891 -11.062 1 95.44 90 GLU A C 1
ATOM 671 O O . GLU A 1 90 ? -11.703 -16.797 -10.312 1 95.44 90 GLU A O 1
ATOM 676 N N . GLY A 1 91 ? -10.102 -15.672 -11.312 1 95.69 91 GLY A N 1
ATOM 677 C CA . GLY A 1 91 ? -9.031 -16.547 -10.852 1 95.69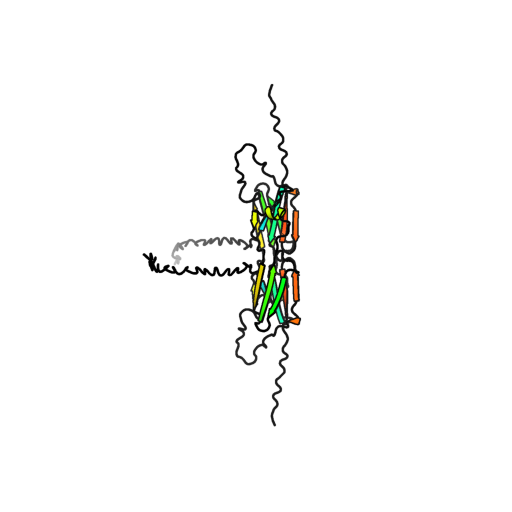 91 GLY A CA 1
ATOM 678 C C . GLY A 1 91 ? -8.539 -16.203 -9.461 1 95.69 91 GLY A C 1
ATOM 679 O O . GLY A 1 91 ? -7.625 -16.844 -8.945 1 95.69 91 GLY A O 1
ATOM 680 N N . LEU A 1 92 ? -9.188 -15.25 -8.836 1 96.75 92 LEU A N 1
ATOM 681 C CA . LEU A 1 92 ? -8.766 -14.828 -7.504 1 96.75 92 LEU A CA 1
ATOM 682 C C . LEU A 1 92 ? -9.047 -15.922 -6.477 1 96.75 92 LEU A C 1
ATOM 684 O O . LEU A 1 92 ? -10.195 -16.312 -6.27 1 96.75 92 LEU A O 1
ATOM 688 N N . ILE A 1 93 ? -7.965 -16.344 -5.801 1 95.06 93 ILE A N 1
ATOM 689 C CA . ILE A 1 93 ? -8.18 -17.453 -4.875 1 95.06 93 ILE A CA 1
ATOM 690 C C . ILE A 1 93 ? -7.738 -17.031 -3.471 1 95.06 93 ILE A C 1
ATOM 692 O O . ILE A 1 93 ? -8.039 -17.734 -2.494 1 95.06 93 ILE A O 1
ATOM 696 N N . ASN A 1 94 ? -6.984 -16.062 -3.314 1 96.56 94 ASN A N 1
ATOM 697 C CA . ASN A 1 94 ? -6.605 -15.414 -2.061 1 96.56 94 ASN A CA 1
ATOM 698 C C . ASN A 1 94 ? -6.734 -13.898 -2.146 1 96.56 94 ASN A C 1
ATOM 700 O O . ASN A 1 94 ? -6.145 -13.273 -3.027 1 96.56 94 ASN A O 1
ATOM 704 N N . ALA A 1 95 ? -7.551 -13.266 -1.321 1 97.81 95 ALA A N 1
ATOM 705 C CA . ALA A 1 95 ? -7.805 -11.828 -1.338 1 97.81 95 ALA A CA 1
ATOM 706 C C . ALA A 1 95 ? -7.461 -11.195 0.009 1 97.81 95 ALA A C 1
ATOM 708 O O . ALA A 1 95 ? -8.312 -11.125 0.901 1 97.81 95 ALA A O 1
ATOM 709 N N . GLU A 1 96 ? -6.266 -10.711 0.121 1 98.06 96 GLU A N 1
ATOM 710 C CA . GLU A 1 96 ? -5.883 -10.125 1.401 1 98.06 96 GLU A CA 1
ATOM 711 C C . GLU A 1 96 ? -5.805 -8.602 1.309 1 98.06 96 GLU A C 1
ATOM 713 O O . GLU A 1 96 ? -5.883 -7.906 2.324 1 98.06 96 GLU A O 1
ATOM 718 N N . ARG A 1 97 ? -5.617 -8.062 0.052 1 98.5 97 ARG A N 1
ATOM 719 C CA . ARG A 1 97 ? -5.441 -6.621 -0.102 1 98.5 97 ARG A CA 1
ATOM 720 C C . ARG A 1 97 ? -6.75 -5.879 0.131 1 98.5 97 ARG A C 1
ATOM 722 O O . ARG A 1 97 ? -7.82 -6.363 -0.251 1 98.5 97 ARG A O 1
ATOM 729 N N . HIS A 1 98 ? -6.602 -4.707 0.699 1 97.81 98 HIS A N 1
ATOM 730 C CA . HIS A 1 98 ? -7.75 -3.818 0.81 1 97.81 98 HIS A CA 1
ATOM 731 C C . HIS A 1 98 ? -8.047 -3.129 -0.518 1 97.81 98 HIS A C 1
ATOM 733 O O . HIS A 1 98 ? -7.203 -2.398 -1.043 1 97.81 98 HIS A O 1
ATOM 739 N N . VAL A 1 99 ? -9.195 -3.439 -1.021 1 97.31 99 VAL A N 1
ATOM 740 C CA . VAL A 1 99 ? -9.672 -2.787 -2.236 1 97.31 99 VAL A CA 1
ATOM 741 C C . VAL A 1 99 ? -11.102 -2.297 -2.033 1 97.31 99 VAL A C 1
ATOM 743 O O . VAL A 1 99 ? -11.766 -2.68 -1.065 1 97.31 99 VAL A O 1
ATOM 746 N N . GLY A 1 100 ? -11.516 -1.486 -2.965 1 98 100 GLY A N 1
ATOM 747 C CA . GLY A 1 100 ? -12.828 -0.875 -2.836 1 98 100 GLY A CA 1
ATOM 748 C C . GLY A 1 100 ? -12.773 0.564 -2.359 1 98 100 GLY A C 1
ATOM 749 O O . GLY A 1 100 ? -11.758 1.243 -2.535 1 98 100 GLY A O 1
ATOM 750 N N . LEU A 1 101 ? -13.93 0.971 -1.822 1 98.44 101 LEU A N 1
ATOM 751 C CA . LEU A 1 101 ? -14.023 2.34 -1.326 1 98.44 101 LEU A CA 1
ATOM 752 C C . LEU A 1 101 ? -13.188 2.514 -0.063 1 98.44 101 LEU A C 1
ATOM 754 O O . LEU A 1 101 ? -13.117 1.61 0.773 1 98.44 101 LEU A O 1
ATOM 758 N N . PHE A 1 102 ? -12.602 3.654 0.038 1 98.81 102 PHE A N 1
ATOM 759 C CA . PHE A 1 102 ? -11.914 3.994 1.279 1 98.81 102 PHE A CA 1
ATOM 760 C C . PHE A 1 102 ? -12.242 5.422 1.703 1 98.81 102 PHE A C 1
ATOM 762 O O . PHE A 1 102 ? -12.656 6.238 0.879 1 98.81 102 PHE A O 1
ATOM 769 N N . GLN A 1 103 ? -12.039 5.668 2.965 1 98.75 103 GLN A N 1
ATOM 770 C CA . GLN A 1 103 ? -12.188 7 3.543 1 98.75 103 GLN A CA 1
ATOM 771 C C . GLN A 1 103 ? -11.328 7.16 4.793 1 98.75 103 GLN A C 1
ATOM 773 O O . GLN A 1 103 ? -11.234 6.238 5.609 1 98.75 103 GLN A O 1
ATOM 778 N N . ARG A 1 104 ? -10.711 8.328 4.859 1 98.69 104 ARG A N 1
ATOM 779 C CA . ARG A 1 104 ? -9.922 8.672 6.035 1 98.69 104 ARG A CA 1
ATOM 780 C C . ARG A 1 104 ? -10.133 10.133 6.43 1 98.69 104 ARG A C 1
ATOM 782 O O . ARG A 1 104 ? -10 11.031 5.598 1 98.69 104 ARG A O 1
ATOM 789 N N . GLU A 1 105 ? -10.508 10.352 7.652 1 98.19 105 GLU A N 1
ATOM 790 C CA . GLU A 1 105 ? -10.594 11.703 8.195 1 98.19 105 GLU A CA 1
ATOM 791 C C . GLU A 1 105 ? -9.469 11.969 9.195 1 98.19 105 GLU A C 1
ATOM 793 O O . GLU A 1 105 ? -9.195 11.141 10.07 1 98.19 105 GLU A O 1
ATOM 798 N N . VAL A 1 106 ? -8.883 13.102 8.969 1 97.88 106 VAL A N 1
ATOM 799 C CA . VAL A 1 106 ? -7.793 13.5 9.859 1 97.88 106 VAL A CA 1
ATOM 800 C C . VAL A 1 106 ? -8.078 14.891 10.422 1 97.88 106 VAL A C 1
ATOM 802 O O . VAL A 1 106 ? -8.242 15.852 9.672 1 97.88 106 VAL A O 1
ATOM 805 N N . ASN A 1 107 ? -8.102 14.961 11.734 1 96.44 107 ASN A N 1
ATOM 806 C CA . ASN A 1 107 ? -8.195 16.266 12.367 1 96.44 107 ASN A CA 1
ATOM 807 C C . ASN A 1 107 ? -6.848 16.984 12.359 1 96.44 107 ASN A C 1
ATOM 809 O O . ASN A 1 107 ? -5.816 16.391 12.688 1 96.44 107 ASN A O 1
ATOM 813 N N . LEU A 1 108 ? -6.934 18.234 11.961 1 93.88 108 LEU A N 1
ATOM 814 C CA . LEU A 1 108 ? -5.73 19.062 11.992 1 93.88 108 LEU A CA 1
ATOM 815 C C . LEU A 1 108 ? -6.008 20.391 12.695 1 93.88 108 LEU A C 1
ATOM 817 O O . LEU A 1 108 ? -6.832 21.172 12.227 1 93.88 108 LEU A O 1
ATOM 821 N N . PRO A 1 109 ? -5.32 20.562 13.711 1 91.06 109 PRO A N 1
ATOM 822 C CA . PRO A 1 109 ? -4.207 19.797 14.281 1 91.06 109 PRO A CA 1
ATOM 823 C C . PRO A 1 109 ? -4.645 18.438 14.828 1 91.06 109 PRO A C 1
ATOM 825 O O . PRO A 1 109 ? -5.789 18.281 15.25 1 91.06 109 PRO A O 1
ATOM 828 N N . PRO A 1 110 ? -3.506 17.516 14.797 1 87.31 110 PRO A N 1
ATOM 829 C CA . PRO A 1 110 ? -3.801 16.188 15.312 1 87.31 110 PRO A CA 1
ATOM 830 C C . PRO A 1 110 ? -3.891 16.141 16.844 1 87.31 110 PRO A C 1
ATOM 832 O O . PRO A 1 110 ? -3.184 16.891 17.516 1 87.31 110 PRO A O 1
ATOM 835 N N . PHE A 1 111 ? -4.891 15.227 17.547 1 75.69 111 PHE A N 1
ATOM 836 C CA . PHE A 1 111 ? -5.059 14.984 18.969 1 75.69 111 PHE A CA 1
ATOM 837 C C . PHE A 1 111 ? -5.543 16.25 19.688 1 75.69 111 PHE A C 1
ATOM 839 O O . PHE A 1 111 ? -5.336 16.406 20.891 1 75.69 111 PHE A O 1
ATOM 846 N N . GLY A 1 112 ? -6.195 17 19.141 1 59.91 112 GLY A N 1
ATOM 847 C CA . GLY A 1 112 ? -6.805 18.156 19.766 1 59.91 112 GLY A CA 1
ATOM 848 C C . GLY A 1 112 ? -5.82 19.266 20.031 1 59.91 112 GLY A C 1
ATOM 849 O O . GLY A 1 112 ? -4.605 19.062 19.984 1 59.91 112 GLY A O 1
ATOM 850 N N . ASN A 1 113 ? -6.094 20.406 19.859 1 52.5 113 ASN A N 1
ATOM 851 C CA . ASN A 1 113 ? -5.324 21.578 20.266 1 52.5 113 ASN A CA 1
ATOM 852 C C . ASN A 1 113 ? -4.824 21.469 21.703 1 52.5 113 ASN A C 1
ATOM 854 O O . ASN A 1 113 ? -5.539 21.828 22.641 1 52.5 113 ASN A O 1
ATOM 858 N N . GLN A 1 114 ? -4.418 20.25 22.047 1 43.06 114 GLN A N 1
ATOM 859 C CA . GLN A 1 114 ? -4.07 20.312 23.469 1 43.06 114 GLN A CA 1
ATOM 860 C C . GLN A 1 114 ? -3.131 21.484 23.75 1 43.06 114 GLN A C 1
ATOM 862 O O . GLN A 1 114 ? -2.629 21.641 24.875 1 43.06 114 GLN A O 1
ATOM 867 N N . THR A 1 115 ? -2.414 21.969 22.828 1 41.22 115 THR A N 1
ATOM 868 C CA . THR A 1 115 ? -1.597 22.953 23.531 1 41.22 115 THR A CA 1
ATOM 869 C C . THR A 1 115 ? -2.477 23.969 24.266 1 41.22 115 THR A C 1
ATOM 871 O O . THR A 1 115 ? -3.166 24.766 23.641 1 41.22 115 THR A O 1
ATOM 874 N N . THR A 1 116 ? -3.258 23.406 25.219 1 37.62 116 THR A N 1
ATOM 875 C CA . THR A 1 116 ? -3.936 24.234 26.203 1 37.62 116 THR A CA 1
ATOM 876 C C . THR A 1 116 ? -2.982 25.266 26.797 1 37.62 116 THR A C 1
ATOM 878 O O . THR A 1 116 ? -3.234 25.812 27.875 1 37.62 116 THR A O 1
ATOM 881 N N . SER A 1 117 ? -1.657 25.203 26.594 1 38.81 117 SER A N 1
ATOM 882 C CA . SER A 1 117 ? -1.115 26.078 27.625 1 38.81 117 SER A CA 1
ATOM 883 C C . SER A 1 117 ? -1.824 27.422 27.656 1 38.81 117 SER A C 1
ATOM 885 O O . SER A 1 117 ? -2.043 28.031 26.594 1 38.81 117 SER A O 1
ATOM 887 N N . ASP A 1 118 ? -2.648 27.766 28.609 1 36.88 118 ASP A N 1
ATOM 888 C CA . ASP A 1 118 ? -3.238 29 29.156 1 36.88 118 ASP A CA 1
ATOM 889 C C . ASP A 1 118 ? -2.293 30.188 28.984 1 36.88 118 ASP A C 1
ATOM 891 O O . ASP A 1 118 ? -2.547 31.266 29.516 1 36.88 118 ASP A O 1
ATOM 895 N N . ASN A 1 119 ? -0.881 30 29.234 1 39.66 119 ASN A N 1
ATOM 896 C CA . ASN A 1 119 ? -0.13 31.25 29.297 1 39.66 119 ASN A CA 1
ATOM 897 C C . ASN A 1 119 ? -0.372 32.094 28.062 1 39.66 119 ASN A C 1
ATOM 899 O O . ASN A 1 119 ? -0.625 31.594 26.969 1 39.66 119 ASN A O 1
ATOM 903 N N . SER A 1 120 ? -0.666 33.469 28.219 1 41 120 SER A N 1
ATOM 904 C CA . SER A 1 120 ? -0.929 34.625 27.344 1 41 120 SER A CA 1
ATOM 905 C C . SER A 1 120 ? -0.249 34.438 25.984 1 41 120 SER A C 1
ATOM 907 O O . SER A 1 120 ? -0.512 35.188 25.047 1 41 120 SER A O 1
ATOM 909 N N . ASP A 1 121 ? 0.982 34 26.016 1 42.16 121 ASP A N 1
ATOM 910 C CA . ASP A 1 121 ? 1.699 33.938 24.75 1 42.16 121 ASP A CA 1
ATOM 911 C C . ASP A 1 121 ? 1.163 32.812 23.875 1 42.16 121 ASP A C 1
ATOM 913 O O . ASP A 1 121 ? 1.659 31.672 23.938 1 42.16 121 ASP A O 1
ATOM 917 N N . ALA A 1 122 ? -0.049 32.469 23.922 1 42.12 122 ALA A N 1
ATOM 918 C CA . ALA A 1 122 ? -0.765 31.344 23.328 1 42.12 122 ALA A CA 1
ATOM 919 C C . ALA A 1 122 ? -0.268 31.047 21.922 1 42.12 122 ALA A C 1
ATOM 921 O O . ALA A 1 122 ? -0.169 31.953 21.094 1 42.12 122 ALA A O 1
ATOM 922 N N . PRO A 1 123 ? 0.456 30.016 21.719 1 46.75 123 PRO A N 1
ATOM 923 C CA . PRO A 1 123 ? 0.839 29.672 20.344 1 46.75 123 PRO A CA 1
ATOM 924 C C . PRO A 1 123 ? -0.293 29.906 19.344 1 46.75 123 PRO A C 1
ATOM 926 O O . PRO A 1 123 ? -1.455 29.625 19.641 1 46.75 123 PRO A O 1
ATOM 929 N N . THR A 1 124 ? -0.263 31 18.594 1 49.28 124 THR A N 1
ATOM 930 C CA . THR A 1 124 ? -1.104 31.359 17.453 1 49.28 124 THR A CA 1
ATOM 931 C C . THR A 1 124 ? -1.609 30.094 16.75 1 49.28 124 THR A C 1
ATOM 933 O O . THR A 1 124 ? -0.818 29.234 16.359 1 49.28 124 THR A O 1
ATOM 936 N N . LYS A 1 125 ? -2.92 29.672 17.109 1 55.94 125 LYS A N 1
ATOM 937 C CA . LYS A 1 125 ? -3.598 28.641 16.328 1 55.94 125 LYS A CA 1
ATOM 938 C C . LYS A 1 125 ? -3.156 28.672 14.867 1 55.94 125 LYS A C 1
ATOM 940 O O . LYS A 1 125 ? -3.285 29.703 14.195 1 55.94 125 LYS A O 1
ATOM 945 N N . GLN A 1 126 ? -2.301 27.781 14.461 1 70.94 126 GLN A N 1
ATOM 946 C CA . GLN A 1 126 ? -1.905 27.75 13.062 1 70.94 126 GLN A CA 1
ATOM 947 C C . GLN A 1 126 ? -3.096 27.422 12.164 1 70.94 126 GLN A C 1
ATOM 949 O O . GLN A 1 126 ? -3.756 26.391 12.344 1 70.94 126 GLN A O 1
ATOM 954 N N . GLU A 1 127 ? -3.57 28.484 11.562 1 87.38 127 GLU A N 1
ATOM 955 C CA . GLU A 1 127 ? -4.633 28.344 10.57 1 87.38 127 GLU A CA 1
ATOM 956 C C . GLU A 1 127 ? -4.113 27.672 9.297 1 87.38 127 GLU A C 1
ATOM 958 O O . GLU A 1 127 ? -3.07 28.062 8.773 1 87.38 127 GLU A O 1
ATOM 963 N N . VAL A 1 128 ? -4.832 26.688 8.898 1 94 128 VAL A N 1
ATOM 964 C CA . VAL A 1 128 ? -4.457 25.984 7.68 1 94 128 VAL A CA 1
ATOM 965 C C . VAL A 1 128 ? -4.605 26.906 6.48 1 94 128 VAL A C 1
ATOM 967 O O . VAL A 1 128 ? -5.582 27.656 6.379 1 94 128 VAL A O 1
ATOM 970 N N . ASP A 1 129 ? -3.607 26.969 5.66 1 95.19 129 ASP A N 1
ATOM 971 C CA . ASP A 1 129 ? -3.693 27.609 4.348 1 95.19 129 ASP A CA 1
ATOM 972 C C . ASP A 1 129 ? -4.328 26.672 3.326 1 95.19 129 ASP A C 1
ATOM 974 O O . ASP A 1 129 ? -3.623 25.953 2.605 1 95.19 129 ASP A O 1
ATOM 978 N N . ALA A 1 130 ? -5.633 26.703 3.281 1 96.44 130 ALA A N 1
ATOM 979 C CA . ALA A 1 130 ? -6.395 25.75 2.471 1 96.44 130 ALA A CA 1
ATOM 980 C C . ALA A 1 130 ? -5.945 25.797 1.012 1 96.44 130 ALA A C 1
ATOM 982 O O . ALA A 1 130 ? -5.875 24.766 0.346 1 96.44 130 ALA A O 1
ATOM 983 N N . ALA A 1 131 ? -5.613 26.922 0.476 1 96.38 131 ALA A N 1
ATOM 984 C CA . ALA A 1 131 ? -5.227 27.094 -0.922 1 96.38 131 ALA A CA 1
ATOM 985 C C . ALA A 1 131 ? -3.859 26.469 -1.189 1 96.38 131 ALA A C 1
ATOM 987 O O . ALA A 1 131 ? -3.527 26.141 -2.334 1 96.38 131 ALA A O 1
ATOM 988 N N . GLY A 1 132 ? -3.078 26.328 -0.16 1 96.88 132 GLY A N 1
ATOM 989 C CA . GLY A 1 132 ? -1.729 25.812 -0.306 1 96.88 132 GLY A CA 1
ATOM 990 C C . GLY A 1 132 ? -1.658 24.297 -0.198 1 96.88 132 GLY A C 1
ATOM 991 O O . GLY A 1 132 ? -0.594 23.703 -0.385 1 96.88 132 GLY A O 1
ATOM 992 N N . ILE A 1 133 ? -2.797 23.625 0.076 1 98.12 133 ILE A N 1
ATOM 993 C CA . ILE A 1 133 ? -2.791 22.172 0.222 1 98.12 133 ILE A CA 1
ATOM 994 C C . ILE A 1 133 ? -2.469 21.516 -1.121 1 98.12 133 ILE A C 1
ATOM 996 O O . ILE A 1 133 ? -3.027 21.891 -2.152 1 98.12 133 ILE A O 1
ATOM 1000 N N . THR A 1 134 ? -1.486 20.609 -1.134 1 98.44 134 THR A N 1
ATOM 1001 C CA . THR A 1 134 ? -1.12 19.859 -2.328 1 98.44 134 THR A CA 1
ATOM 1002 C C . THR A 1 134 ? -1.084 18.359 -2.031 1 98.44 134 THR A C 1
ATOM 1004 O O . THR A 1 134 ? -0.987 17.953 -0.873 1 98.44 134 THR A O 1
ATOM 1007 N N . ALA A 1 135 ? -1.276 17.562 -3.117 1 98.69 135 ALA A N 1
ATOM 1008 C CA . ALA A 1 135 ? -1.238 16.109 -2.982 1 98.69 135 ALA A CA 1
ATOM 1009 C C . ALA A 1 135 ? -0.587 15.469 -4.203 1 98.69 135 ALA A C 1
ATOM 1011 O O . ALA A 1 135 ? -0.771 15.93 -5.332 1 98.69 135 ALA A O 1
ATOM 1012 N N . ARG A 1 136 ? 0.167 14.391 -3.98 1 98.44 136 ARG A N 1
ATOM 1013 C CA . ARG A 1 136 ? 0.756 13.609 -5.059 1 98.44 136 ARG A CA 1
ATOM 1014 C C . ARG A 1 136 ? 0.875 12.141 -4.668 1 98.44 136 ARG A C 1
ATOM 1016 O O . ARG A 1 136 ? 0.912 11.812 -3.479 1 98.44 136 ARG A O 1
ATOM 1023 N N . MET A 1 137 ? 0.938 11.305 -5.68 1 98.31 137 MET A N 1
ATOM 1024 C CA . MET A 1 137 ? 1.139 9.875 -5.461 1 98.31 137 MET A CA 1
ATOM 1025 C C . MET A 1 137 ? 2.586 9.484 -5.742 1 98.31 137 MET A C 1
ATOM 1027 O O . MET A 1 137 ? 3.176 9.93 -6.727 1 98.31 137 MET A O 1
ATOM 1031 N N . GLU A 1 138 ? 3.15 8.719 -4.789 1 97.5 138 GLU A N 1
ATOM 1032 C CA . GLU A 1 138 ? 4.469 8.125 -4.992 1 97.5 138 GLU A CA 1
ATOM 1033 C C . GLU A 1 138 ? 4.508 6.68 -4.504 1 97.5 138 GLU A C 1
ATOM 1035 O O . GLU A 1 138 ? 4.426 6.422 -3.301 1 97.5 138 GLU A O 1
ATOM 1040 N N . ASN A 1 139 ? 4.613 5.695 -5.422 1 97.56 139 ASN A N 1
ATOM 1041 C CA . ASN A 1 139 ? 4.762 4.281 -5.09 1 97.56 139 ASN A CA 1
ATOM 1042 C C . ASN A 1 139 ? 3.65 3.805 -4.16 1 97.56 139 ASN A C 1
ATOM 1044 O O . ASN A 1 139 ? 3.918 3.145 -3.152 1 97.56 139 ASN A O 1
ATOM 1048 N N . GLY A 1 140 ? 2.463 4.215 -4.461 1 98.5 140 GLY A N 1
ATOM 1049 C CA . GLY A 1 140 ? 1.306 3.742 -3.717 1 98.5 140 GLY A CA 1
ATOM 1050 C C . GLY A 1 140 ? 1.099 4.473 -2.404 1 98.5 140 GLY A C 1
ATOM 1051 O O . GLY A 1 140 ? 0.316 4.035 -1.559 1 98.5 140 GLY A O 1
ATOM 1052 N N . VAL A 1 141 ? 1.827 5.559 -2.203 1 98.75 141 VAL A N 1
ATOM 1053 C CA . VAL A 1 141 ? 1.646 6.43 -1.045 1 98.75 141 VAL A CA 1
ATOM 1054 C C . VAL A 1 141 ? 1.155 7.801 -1.502 1 98.75 141 VAL A C 1
ATOM 1056 O O . VAL A 1 141 ? 1.771 8.43 -2.365 1 98.75 141 VAL A O 1
ATOM 1059 N N . LEU A 1 142 ? 0.046 8.234 -0.981 1 98.88 142 LEU A N 1
ATOM 1060 C CA . LEU A 1 142 ? -0.427 9.594 -1.182 1 98.88 142 LEU A CA 1
ATOM 1061 C C . LEU A 1 142 ? 0.254 10.555 -0.212 1 98.88 142 LEU A C 1
ATOM 1063 O O . LEU A 1 142 ? 0.172 10.375 1.005 1 98.88 142 LEU A O 1
ATOM 1067 N N . ILE A 1 143 ? 0.94 11.5 -0.715 1 98.75 143 ILE A N 1
ATOM 1068 C CA . ILE A 1 143 ? 1.584 12.531 0.098 1 98.75 143 ILE A CA 1
ATOM 1069 C C . ILE A 1 143 ? 0.771 13.82 0.039 1 98.75 143 ILE A C 1
ATOM 1071 O O . ILE A 1 143 ? 0.59 14.398 -1.034 1 98.75 143 ILE A O 1
ATOM 1075 N N . VAL A 1 144 ? 0.268 14.258 1.155 1 98.81 144 VAL A N 1
ATOM 1076 C CA . VAL A 1 144 ? -0.52 15.484 1.258 1 98.81 144 VAL A CA 1
ATOM 1077 C C . VAL A 1 144 ? 0.235 16.516 2.092 1 98.81 144 VAL A C 1
ATOM 1079 O O . VAL A 1 144 ? 0.646 16.234 3.221 1 98.81 144 VAL A O 1
ATOM 1082 N N . VAL A 1 145 ? 0.414 17.672 1.535 1 98.38 145 VAL A N 1
ATOM 1083 C CA . VAL A 1 145 ? 1.049 18.781 2.236 1 98.38 145 VAL A CA 1
ATOM 1084 C C . VAL A 1 145 ? -0.009 19.797 2.664 1 98.38 145 VAL A C 1
ATOM 1086 O O . VAL A 1 145 ? -0.791 20.266 1.838 1 98.38 145 VAL A O 1
ATOM 1089 N N . VAL A 1 146 ? -0.037 20.078 3.984 1 97.75 146 VAL A N 1
ATOM 1090 C CA . VAL A 1 146 ? -1.011 21 4.555 1 97.75 146 VAL A CA 1
ATOM 1091 C C . VAL A 1 146 ? -0.285 22.141 5.266 1 97.75 146 VAL A C 1
ATOM 1093 O O . VAL A 1 146 ? 0.016 22.047 6.461 1 97.75 146 VAL A O 1
ATOM 1096 N N . PRO A 1 147 ? -0.082 23.203 4.527 1 96.88 147 PRO A N 1
ATOM 1097 C CA . PRO A 1 147 ? 0.593 24.328 5.156 1 96.88 147 PRO A CA 1
ATOM 1098 C C . PRO A 1 147 ? -0.34 25.156 6.047 1 96.88 147 PRO A C 1
ATOM 1100 O O . PRO A 1 147 ? -1.563 25.031 5.949 1 96.88 147 PRO A O 1
ATOM 1103 N N . THR A 1 148 ? 0.264 25.922 6.961 1 93.5 148 THR A N 1
ATOM 1104 C CA . THR A 1 148 ? -0.485 26.859 7.781 1 93.5 148 THR A CA 1
ATOM 1105 C C . THR A 1 148 ? -0.092 28.297 7.449 1 93.5 148 THR A C 1
ATOM 1107 O O . THR A 1 148 ? 0.922 28.531 6.789 1 93.5 148 THR A O 1
ATOM 1110 N N . VAL A 1 149 ? -0.993 29.281 7.77 1 88.12 149 VAL A N 1
ATOM 1111 C CA . VAL A 1 149 ? -0.739 30.703 7.578 1 88.12 149 VAL A CA 1
ATOM 1112 C C . VAL A 1 149 ? -0.122 31.297 8.844 1 88.12 149 VAL A C 1
ATOM 1114 O O . VAL A 1 149 ? -0.532 30.953 9.953 1 88.12 149 VAL A O 1
ATOM 1117 N N . ASP A 1 150 ? 1.064 31.984 8.688 1 74.81 150 ASP A N 1
ATOM 1118 C CA . ASP A 1 150 ? 1.653 32.688 9.82 1 74.81 150 ASP A CA 1
ATOM 1119 C C . ASP A 1 150 ? 0.767 33.844 10.266 1 74.81 150 ASP A C 1
ATOM 1121 O O . ASP A 1 150 ? 0.252 34.594 9.43 1 74.81 150 ASP A O 1
ATOM 1125 N N . LYS A 1 151 ? 0.015 33.75 11.344 1 63.59 151 LYS A N 1
ATOM 1126 C CA . LYS A 1 151 ? -0.713 34.938 11.773 1 63.59 151 LYS A CA 1
ATOM 1127 C C . LYS A 1 151 ? 0.229 35.969 12.406 1 63.59 151 LYS A C 1
ATOM 1129 O O . LYS A 1 151 ? 1.046 35.625 13.258 1 63.59 151 LYS A O 1
ATOM 1134 N N . GLU A 1 152 ? 0.677 36.812 11.539 1 53.84 152 GLU A N 1
ATOM 1135 C CA . GLU A 1 152 ? 1.376 37.969 12.133 1 53.84 152 GLU A CA 1
ATOM 1136 C C . GLU A 1 152 ? 0.607 38.531 13.328 1 53.84 152 GLU A C 1
ATOM 1138 O O . GLU A 1 152 ? -0.624 38.594 13.305 1 53.84 152 GLU A O 1
ATOM 1143 N N . TRP A 1 153 ? 1.061 38.188 14.461 1 49.59 153 TRP A N 1
ATOM 1144 C CA . TRP A 1 153 ? 0.501 38.844 15.617 1 49.59 153 TRP A CA 1
ATOM 1145 C C . TRP A 1 153 ? 0.326 40.344 15.344 1 49.59 153 TRP A C 1
ATOM 1147 O O . TRP A 1 153 ? 1.282 41.031 14.969 1 49.59 153 TRP A O 1
ATOM 1157 N N . THR A 1 154 ? -0.71 40.719 14.602 1 48.97 154 THR A N 1
ATOM 1158 C CA . THR A 1 154 ? -0.934 42.156 14.656 1 48.97 154 THR A CA 1
ATOM 1159 C C . THR A 1 154 ? -0.89 42.656 16.094 1 48.97 154 THR A C 1
ATOM 1161 O O . THR A 1 154 ? -1.618 42.156 16.953 1 48.97 154 THR A O 1
ATOM 1164 N N . GLU A 1 155 ? 0.198 43.125 16.531 1 48.06 155 GLU A N 1
ATOM 1165 C CA . GLU A 1 155 ? 0.33 43.875 17.781 1 48.06 155 GLU A CA 1
ATOM 1166 C C . GLU A 1 155 ? -0.904 44.75 18.047 1 48.06 155 GLU A C 1
ATOM 1168 O O . GLU A 1 155 ? -1.312 45.531 17.203 1 48.06 155 GLU A O 1
ATOM 1173 N N . VAL A 1 156 ? -1.861 44.156 18.703 1 52.31 156 VAL A N 1
ATOM 1174 C CA . VAL A 1 156 ? -2.951 45 19.188 1 52.31 156 VAL A CA 1
ATOM 1175 C C . VAL A 1 156 ? -2.395 46.312 19.688 1 52.31 156 VAL A C 1
ATOM 1177 O O . VAL A 1 156 ? -1.569 46.344 20.609 1 52.31 156 VAL A O 1
ATOM 1180 N N . GLN A 1 157 ? -2.299 47.25 18.781 1 53.5 157 GLN A N 1
ATOM 1181 C CA . GLN A 1 157 ? -1.982 48.594 19.203 1 53.5 157 GLN A CA 1
ATOM 1182 C C . GLN A 1 157 ? -2.906 49.062 20.328 1 53.5 157 GLN A C 1
ATOM 1184 O O . GLN A 1 157 ? -4.129 49.094 20.156 1 53.5 157 GLN A O 1
ATOM 1189 N N . LYS A 1 158 ? -2.461 48.75 21.469 1 55.03 158 LYS A N 1
ATOM 1190 C CA . LYS A 1 158 ? -3.154 49.375 22.594 1 55.03 158 LYS A CA 1
ATOM 1191 C C . LYS A 1 158 ? -3.26 50.906 22.422 1 55.03 158 LYS A C 1
ATOM 1193 O O . LYS A 1 158 ? -2.25 51.562 22.219 1 55.03 158 LYS A O 1
ATOM 1198 N N . VAL A 1 159 ? -4.398 51.281 21.891 1 55.59 159 VAL A N 1
ATOM 1199 C CA . VAL A 1 159 ? -4.629 52.719 21.812 1 55.59 159 VAL A CA 1
ATOM 1200 C C . VAL A 1 159 ? -4.727 53.312 23.219 1 55.59 159 VAL A C 1
ATOM 1202 O O . VAL A 1 159 ? -5.598 52.906 24 1 55.59 159 VAL A O 1
ATOM 1205 N N . ASP A 1 160 ? -3.691 53.812 23.672 1 55.78 160 ASP A N 1
ATOM 1206 C CA . ASP A 1 160 ? -3.764 54.594 24.922 1 55.78 160 ASP A CA 1
ATOM 1207 C C . ASP A 1 160 ? -4.719 55.781 24.781 1 55.78 160 ASP A C 1
ATOM 1209 O O . ASP A 1 160 ? -4.648 56.531 23.812 1 55.78 160 ASP A O 1
ATOM 1213 N N . ILE A 1 161 ? -6.008 55.562 25.266 1 60.38 161 ILE A N 1
ATOM 121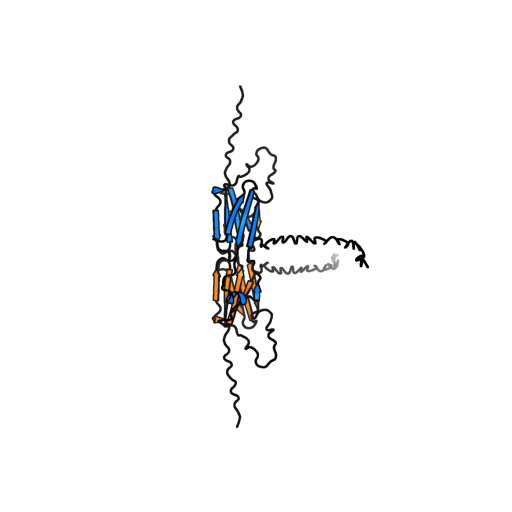4 C CA . ILE A 1 161 ? -6.828 56.781 25.359 1 60.38 161 ILE A CA 1
ATOM 1215 C C . ILE A 1 161 ? -6.152 57.781 26.297 1 60.38 161 ILE A C 1
ATOM 1217 O O . ILE A 1 161 ? -5.844 57.469 27.438 1 60.38 161 ILE A O 1
ATOM 1221 N N . ALA A 1 162 ? -5.637 58.875 25.641 1 56.84 162 ALA A N 1
ATOM 1222 C CA . ALA A 1 162 ? -5.242 60.031 26.438 1 56.84 162 ALA A CA 1
ATOM 1223 C C . ALA A 1 162 ? -6.438 60.625 27.188 1 56.84 162 ALA A C 1
ATOM 1225 O O . ALA A 1 162 ? -7.57 60.531 26.719 1 56.84 162 ALA A O 1
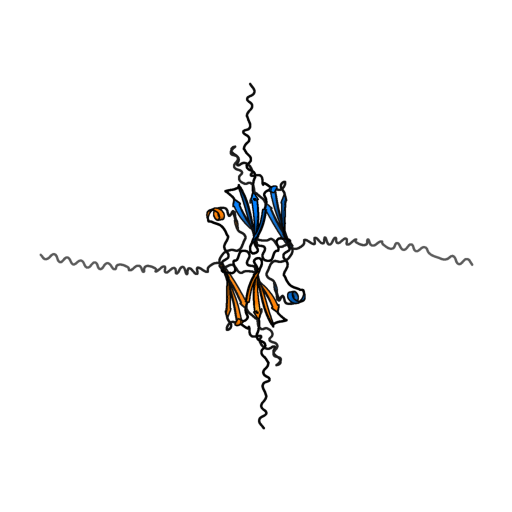ATOM 1226 N N . MET B 1 1 ? 65.562 -21.469 70.938 1 28.8 1 MET B N 1
ATOM 1227 C CA . MET B 1 1 ? 64.188 -21.812 71.312 1 28.8 1 MET B CA 1
ATOM 1228 C C . MET B 1 1 ? 63.281 -21.469 70.125 1 28.8 1 MET B C 1
ATOM 1230 O O . MET B 1 1 ? 63.094 -20.297 69.812 1 28.8 1 MET B O 1
ATOM 1234 N N . SER B 1 2 ? 63.312 -22.375 69.062 1 25.89 2 SER B N 1
ATOM 1235 C CA . SER B 1 2 ? 62.906 -22.422 67.688 1 25.89 2 SER B CA 1
ATOM 1236 C C . SER B 1 2 ? 61.375 -22.312 67.562 1 25.89 2 SER B C 1
ATOM 1238 O O . SER B 1 2 ? 60.656 -23.141 68.125 1 25.89 2 SER B O 1
ATOM 1240 N N . ARG B 1 3 ? 60.875 -21.047 67.562 1 29.67 3 ARG B N 1
ATOM 1241 C CA . ARG B 1 3 ? 59.469 -20.578 67.5 1 29.67 3 ARG B CA 1
ATOM 1242 C C . ARG B 1 3 ? 58.781 -21.188 66.312 1 29.67 3 ARG B C 1
ATOM 1244 O O . ARG B 1 3 ? 58.969 -20.75 65.188 1 29.67 3 ARG B O 1
ATOM 1251 N N . THR B 1 4 ? 58.562 -22.531 66.188 1 30.31 4 THR B N 1
ATOM 1252 C CA . THR B 1 4 ? 57.906 -23.266 65.125 1 30.31 4 THR B CA 1
ATOM 1253 C C . THR B 1 4 ? 56.469 -22.797 64.938 1 30.31 4 THR B C 1
ATOM 1255 O O . THR B 1 4 ? 55.656 -22.875 65.875 1 30.31 4 THR B O 1
ATOM 1258 N N . TYR B 1 5 ? 56.281 -21.641 64.188 1 31.28 5 TYR B N 1
ATOM 1259 C CA . TYR B 1 5 ? 55.062 -20.953 63.75 1 31.28 5 TYR B CA 1
ATOM 1260 C C . TYR B 1 5 ? 54.156 -21.922 63 1 31.28 5 TYR B C 1
ATOM 1262 O O . TYR B 1 5 ? 54.406 -22.281 61.844 1 31.28 5 TYR B O 1
ATOM 1270 N N . PHE B 1 6 ? 53.625 -23 63.688 1 26.92 6 PHE B N 1
ATOM 1271 C CA . PHE B 1 6 ? 52.844 -24.109 63.125 1 26.92 6 PHE B CA 1
ATOM 1272 C C . PHE B 1 6 ? 51.562 -23.609 62.5 1 26.92 6 PHE B C 1
ATOM 1274 O O . PHE B 1 6 ? 50.969 -24.297 61.656 1 26.92 6 PHE B O 1
ATOM 1281 N N . GLY B 1 7 ? 50.938 -22.484 62.906 1 29.64 7 GLY B N 1
ATOM 1282 C CA . GLY B 1 7 ? 49.5 -22.75 62.969 1 29.64 7 GLY B CA 1
ATOM 1283 C C . GLY B 1 7 ? 48.875 -23 61.594 1 29.64 7 GLY B C 1
ATOM 1284 O O . GLY B 1 7 ? 49.156 -22.312 60.625 1 29.64 7 GLY B O 1
ATOM 1285 N N . ASN B 1 8 ? 48.312 -24.219 61.281 1 27.5 8 ASN B N 1
ATOM 1286 C CA . ASN B 1 8 ? 47.656 -24.984 60.219 1 27.5 8 ASN B CA 1
ATOM 1287 C C . ASN B 1 8 ? 46.312 -24.328 59.844 1 27.5 8 ASN B C 1
ATOM 1289 O O . ASN B 1 8 ? 45.25 -24.75 60.281 1 27.5 8 ASN B O 1
ATOM 1293 N N . THR B 1 9 ? 45.969 -23.125 60.156 1 29.42 9 THR B N 1
ATOM 1294 C CA . THR B 1 9 ? 44.531 -22.906 60 1 29.42 9 THR B CA 1
ATOM 1295 C C . THR B 1 9 ? 44.094 -23.094 58.562 1 29.42 9 THR B C 1
ATOM 1297 O O . THR B 1 9 ? 44.562 -22.391 57.688 1 29.42 9 THR B O 1
ATOM 1300 N N . SER B 1 10 ? 43.812 -24.312 58.125 1 28.92 10 SER B N 1
ATOM 1301 C CA . SER B 1 10 ? 43.25 -24.766 56.844 1 28.92 10 SER B CA 1
ATOM 1302 C C . SER B 1 10 ? 41.906 -24.109 56.562 1 28.92 10 SER B C 1
ATOM 1304 O O . SER B 1 10 ? 40.906 -24.406 57.219 1 28.92 10 SER B O 1
ATOM 1306 N N . GLY B 1 11 ? 41.719 -22.828 56.688 1 28.31 11 GLY B N 1
ATOM 1307 C CA . GLY B 1 11 ? 40.406 -22.25 56.406 1 28.31 11 GLY B CA 1
ATOM 1308 C C . GLY B 1 11 ? 39.844 -22.656 55.062 1 28.31 11 GLY B C 1
ATOM 1309 O O . GLY B 1 11 ? 40.531 -22.547 54.062 1 28.31 11 GLY B O 1
ATOM 1310 N N . ALA B 1 12 ? 39.031 -23.734 55.031 1 28.31 12 ALA B N 1
ATOM 1311 C CA . ALA B 1 12 ? 38.188 -24.234 53.969 1 28.31 12 ALA B CA 1
ATOM 1312 C C . ALA B 1 12 ? 37.438 -23.094 53.281 1 28.31 12 ALA B C 1
ATOM 1314 O O . ALA B 1 12 ? 36.656 -22.375 53.906 1 28.31 12 ALA B O 1
ATOM 1315 N N . ARG B 1 13 ? 38.062 -22.312 52.469 1 25.94 13 ARG B N 1
ATOM 1316 C CA . ARG B 1 13 ? 37.406 -21.344 51.625 1 25.94 13 ARG B CA 1
ATOM 1317 C C . ARG B 1 13 ? 36.188 -21.984 50.938 1 25.94 13 ARG B C 1
ATOM 1319 O O . ARG B 1 13 ? 36.312 -23.016 50.281 1 25.94 13 ARG B O 1
ATOM 1326 N N . ASP B 1 14 ? 34.969 -22.062 51.562 1 28.27 14 ASP B N 1
ATOM 1327 C CA . ASP B 1 14 ? 33.688 -22.422 51 1 28.27 14 ASP B CA 1
ATOM 1328 C C . ASP B 1 14 ? 33.5 -21.828 49.625 1 28.27 14 ASP B C 1
ATOM 1330 O O . ASP B 1 14 ? 33.594 -20.609 49.438 1 28.27 14 ASP B O 1
ATOM 1334 N N . ALA B 1 15 ? 33.969 -22.547 48.594 1 30.31 15 ALA B N 1
ATOM 1335 C CA . ALA B 1 15 ? 33.688 -22.297 47.156 1 30.31 15 ALA B CA 1
ATOM 1336 C C . ALA B 1 15 ? 32.219 -22.016 46.938 1 30.31 15 ALA B C 1
ATOM 1338 O O . ALA B 1 15 ? 31.375 -22.891 47.125 1 30.31 15 ALA B O 1
ATOM 1339 N N . THR B 1 16 ? 31.672 -20.969 47.5 1 30.5 16 THR B N 1
ATOM 1340 C CA . THR B 1 16 ? 30.328 -20.625 47.062 1 30.5 16 THR B CA 1
ATOM 1341 C C . THR B 1 16 ? 30.203 -20.734 45.562 1 30.5 16 THR B C 1
ATOM 1343 O O . THR B 1 16 ? 31 -20.172 44.812 1 30.5 16 THR B O 1
ATOM 1346 N N . PRO B 1 17 ? 29.641 -21.906 45.062 1 30.42 17 PRO B N 1
ATOM 1347 C CA . PRO B 1 17 ? 29.406 -21.969 43.594 1 30.42 17 PRO B CA 1
ATOM 1348 C C . PRO B 1 17 ? 28.797 -20.672 43.062 1 30.42 17 PRO B C 1
ATOM 1350 O O . PRO B 1 17 ? 27.891 -20.094 43.656 1 30.42 17 PRO B O 1
ATOM 1353 N N . VAL B 1 18 ? 29.594 -19.781 42.469 1 33.78 18 VAL B N 1
ATOM 1354 C CA . VAL B 1 18 ? 29.094 -18.719 41.594 1 33.78 18 VAL B CA 1
ATOM 1355 C C . VAL B 1 18 ? 28 -19.281 40.688 1 33.78 18 VAL B C 1
ATOM 1357 O O . VAL B 1 18 ? 28.203 -20.266 40 1 33.78 18 VAL B O 1
ATOM 1360 N N . ALA B 1 19 ? 26.75 -19.266 41.125 1 30.75 19 ALA B N 1
ATOM 1361 C CA . ALA B 1 19 ? 25.625 -19.469 40.219 1 30.75 19 ALA B CA 1
ATOM 1362 C C . ALA B 1 19 ? 25.906 -18.812 38.875 1 30.75 19 ALA B C 1
ATOM 1364 O O . ALA B 1 19 ? 26.188 -17.625 38.781 1 30.75 19 ALA B O 1
ATOM 1365 N N . ASN B 1 20 ? 26.562 -19.516 37.938 1 30.78 20 ASN B N 1
ATOM 1366 C CA . ASN B 1 20 ? 26.547 -19.125 36.531 1 30.78 20 ASN B CA 1
ATOM 1367 C C . ASN B 1 20 ? 25.156 -18.672 36.094 1 30.78 20 ASN B C 1
ATOM 1369 O O . ASN B 1 20 ? 24.25 -19.5 35.938 1 30.78 20 ASN B O 1
ATOM 1373 N N . ALA B 1 21 ? 24.547 -17.609 36.625 1 31.75 21 ALA B N 1
ATOM 1374 C CA . ALA B 1 21 ? 23.453 -16.984 35.875 1 31.75 21 ALA B CA 1
ATOM 1375 C C . ALA B 1 21 ? 23.734 -16.969 34.375 1 31.75 21 ALA B C 1
ATOM 1377 O O . ALA B 1 21 ? 24.453 -16.094 33.875 1 31.75 21 ALA B O 1
ATOM 1378 N N . THR B 1 22 ? 24.188 -18 33.812 1 36.97 22 THR B N 1
ATOM 1379 C CA . THR B 1 22 ? 24.062 -18.047 32.375 1 36.97 22 THR B CA 1
ATOM 1380 C C . THR B 1 22 ? 22.656 -17.625 31.922 1 36.97 22 THR B C 1
ATOM 1382 O O . THR B 1 22 ? 21.719 -18.438 31.984 1 36.97 22 THR B O 1
ATOM 1385 N N . GLY B 1 23 ? 21.984 -16.688 32.531 1 35.81 23 GLY B N 1
ATOM 1386 C CA . GLY B 1 23 ? 20.859 -16.219 31.734 1 35.81 23 GLY B CA 1
ATOM 1387 C C . GLY B 1 23 ? 21.172 -16.125 30.266 1 35.81 23 GLY B C 1
ATOM 1388 O O . GLY B 1 23 ? 22 -15.312 29.844 1 35.81 23 GLY B O 1
ATOM 1389 N N . THR B 1 24 ? 21.281 -17.141 29.547 1 34.12 24 THR B N 1
ATOM 1390 C CA . THR B 1 24 ? 21.094 -17.047 28.109 1 34.12 24 THR B CA 1
ATOM 1391 C C . THR B 1 24 ? 19.922 -16.141 27.766 1 34.12 24 THR B C 1
ATOM 1393 O O . THR B 1 24 ? 18.766 -16.484 28.016 1 34.12 24 THR B O 1
ATOM 1396 N N . ALA B 1 25 ? 19.859 -14.875 28.109 1 35.06 25 ALA B N 1
ATOM 1397 C CA . ALA B 1 25 ? 19.078 -14.016 27.234 1 35.06 25 ALA B CA 1
ATOM 1398 C C . ALA B 1 25 ? 19.141 -14.5 25.797 1 35.06 25 ALA B C 1
ATOM 1400 O O . ALA B 1 25 ? 20.156 -14.336 25.125 1 35.06 25 ALA B O 1
ATOM 1401 N N . GLY B 1 26 ? 18.797 -15.633 25.469 1 36.97 26 GLY B N 1
ATOM 1402 C CA . GLY B 1 26 ? 18.469 -15.852 24.078 1 36.97 26 GLY B CA 1
ATOM 1403 C C . GLY B 1 26 ? 17.906 -14.617 23.391 1 36.97 26 GLY B C 1
ATOM 1404 O O . GLY B 1 26 ? 16.766 -14.219 23.656 1 36.97 26 GLY B O 1
ATOM 1405 N N . ASP B 1 27 ? 18.578 -13.594 23.156 1 39.25 27 ASP B N 1
ATOM 1406 C CA . ASP B 1 27 ? 18.312 -12.547 22.172 1 39.25 27 ASP B CA 1
ATOM 1407 C C . ASP B 1 27 ? 17.656 -13.117 20.922 1 39.25 27 ASP B C 1
ATOM 1409 O O . ASP B 1 27 ? 18.359 -13.531 19.984 1 39.25 27 ASP B O 1
ATOM 1413 N N . ASP B 1 28 ? 16.875 -14.094 20.906 1 39.91 28 ASP B N 1
ATOM 1414 C CA . ASP B 1 28 ? 16.016 -14.195 19.734 1 39.91 28 ASP B CA 1
ATOM 1415 C C . ASP B 1 28 ? 15.641 -12.805 19.203 1 39.91 28 ASP B C 1
ATOM 1417 O O . ASP B 1 28 ? 14.719 -12.18 19.719 1 39.91 28 ASP B O 1
ATOM 1421 N N . ASP B 1 29 ? 16.531 -11.922 18.906 1 45.41 29 ASP B N 1
ATOM 1422 C CA . ASP B 1 29 ? 16.359 -10.727 18.094 1 45.41 29 ASP B CA 1
ATOM 1423 C C . ASP B 1 29 ? 15.398 -10.984 16.938 1 45.41 29 ASP B C 1
ATOM 1425 O O . ASP B 1 29 ? 15.828 -11.172 15.797 1 45.41 29 ASP B O 1
ATOM 1429 N N . THR B 1 30 ? 14.453 -11.852 16.969 1 54.53 30 THR B N 1
ATOM 1430 C CA . THR B 1 30 ? 13.461 -12 15.906 1 54.53 30 THR B CA 1
ATOM 1431 C C . THR B 1 30 ? 13.078 -10.641 15.336 1 54.53 30 THR B C 1
ATOM 1433 O O . THR B 1 30 ? 12.516 -9.797 16.031 1 54.53 30 THR B O 1
ATOM 1436 N N . ALA B 1 31 ? 13.961 -10.156 14.438 1 65.81 31 ALA B N 1
ATOM 1437 C CA . ALA B 1 31 ? 13.625 -8.914 13.75 1 65.81 31 ALA B CA 1
ATOM 1438 C C . ALA B 1 31 ? 12.141 -8.844 13.43 1 65.81 31 ALA B C 1
ATOM 1440 O O . ALA B 1 31 ? 11.539 -9.844 13.023 1 65.81 31 ALA B O 1
ATOM 1441 N N . ASP B 1 32 ? 11.406 -7.941 14.023 1 87.5 32 ASP B N 1
ATOM 1442 C CA . ASP B 1 32 ? 9.984 -7.703 13.812 1 87.5 32 ASP B CA 1
ATOM 1443 C C . ASP B 1 32 ? 9.703 -7.297 12.367 1 87.5 32 ASP B C 1
ATOM 1445 O O . ASP B 1 32 ? 10.32 -6.363 11.844 1 87.5 32 ASP B O 1
ATOM 1449 N N . TYR B 1 33 ? 9.344 -8.289 11.484 1 96.31 33 TYR B N 1
ATOM 1450 C CA . TYR B 1 33 ? 8.914 -8 10.117 1 96.31 33 TYR B CA 1
ATOM 1451 C C . TYR B 1 33 ? 7.395 -7.91 10.031 1 96.31 33 TYR B C 1
ATOM 1453 O O . TYR B 1 33 ? 6.684 -8.578 10.789 1 96.31 33 TYR B O 1
ATOM 1461 N N . PHE B 1 34 ? 6.926 -7.004 9.18 1 98.31 34 PHE B N 1
ATOM 1462 C CA . PHE B 1 34 ? 5.496 -7.07 8.906 1 98.31 34 PHE B CA 1
ATOM 1463 C C . PHE B 1 34 ? 5.215 -8.016 7.738 1 98.31 34 PHE B C 1
ATOM 1465 O O . PHE B 1 34 ? 6.125 -8.359 6.98 1 98.31 34 PHE B O 1
ATOM 1472 N N . VAL B 1 35 ? 4.023 -8.516 7.617 1 98.75 35 VAL B N 1
ATOM 1473 C CA . VAL B 1 35 ? 3.594 -9.453 6.582 1 98.75 35 VAL B CA 1
ATOM 1474 C C . VAL B 1 35 ? 2.65 -8.75 5.609 1 98.75 35 VAL B C 1
ATOM 1476 O O . VAL B 1 35 ? 1.492 -8.484 5.938 1 98.75 35 VAL B O 1
ATOM 1479 N N . PRO B 1 36 ? 3.135 -8.469 4.398 1 98.81 36 PRO B N 1
ATOM 1480 C CA . PRO B 1 36 ? 2.279 -7.719 3.48 1 98.81 36 PRO B CA 1
ATOM 1481 C C . PRO B 1 36 ? 1.104 -8.547 2.959 1 98.81 36 PRO B C 1
ATOM 1483 O O . PRO B 1 36 ? 1.247 -9.75 2.723 1 98.81 36 PRO B O 1
ATOM 1486 N N . PRO B 1 37 ? -0.046 -7.895 2.775 1 98.81 37 PRO B N 1
ATOM 1487 C CA . PRO B 1 37 ? -1.199 -8.578 2.188 1 98.81 37 PRO B CA 1
ATOM 1488 C C . PRO B 1 37 ? -0.951 -9.023 0.748 1 98.81 37 PRO B C 1
ATOM 1490 O O . PRO B 1 37 ? -0.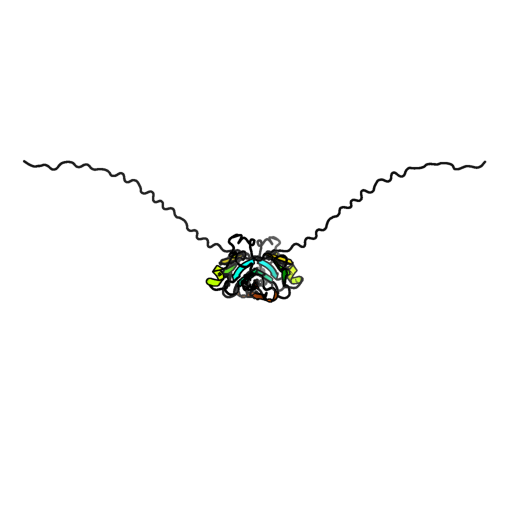3 -8.312 -0.019 1 98.81 37 PRO B O 1
ATOM 1493 N N . VAL B 1 38 ? -1.503 -10.195 0.366 1 98.56 38 VAL B N 1
ATOM 1494 C CA . VAL B 1 38 ? -1.259 -10.75 -0.963 1 98.56 38 VAL B CA 1
ATOM 1495 C C . VAL B 1 38 ? -2.574 -11.219 -1.576 1 98.56 38 VAL B C 1
ATOM 1497 O O . VAL B 1 38 ? -3.346 -11.938 -0.93 1 98.56 38 VAL B O 1
ATOM 1500 N N . ASP B 1 39 ? -2.848 -10.758 -2.773 1 98.56 39 ASP B N 1
ATOM 1501 C CA . ASP B 1 39 ? -3.82 -11.414 -3.643 1 98.56 39 ASP B CA 1
ATOM 1502 C C . ASP B 1 39 ? -3.152 -12.477 -4.508 1 98.56 39 ASP B C 1
ATOM 1504 O O . ASP B 1 39 ? -2.051 -12.266 -5.02 1 98.56 39 ASP B O 1
ATOM 1508 N N . ILE B 1 40 ? -3.822 -13.609 -4.656 1 98.12 40 ILE B N 1
ATOM 1509 C CA . ILE B 1 40 ? -3.32 -14.656 -5.535 1 98.12 40 ILE B CA 1
ATOM 1510 C C . ILE B 1 40 ? -4.371 -14.992 -6.594 1 98.12 40 ILE B C 1
ATOM 1512 O O . ILE B 1 40 ? -5.539 -15.219 -6.27 1 98.12 40 ILE B O 1
ATOM 1516 N N . PHE B 1 41 ? -3.951 -15.008 -7.801 1 97.19 41 PHE B N 1
ATOM 1517 C CA . PHE B 1 41 ? -4.797 -15.367 -8.93 1 97.19 41 PHE B CA 1
ATOM 1518 C C . PHE B 1 41 ? -4.27 -16.609 -9.633 1 97.19 41 PHE B C 1
ATOM 1520 O O . PHE B 1 41 ? -3.057 -16.781 -9.781 1 97.19 41 PHE B O 1
ATOM 1527 N N . VAL B 1 42 ? -5.164 -17.438 -10.094 1 95.06 42 VAL B N 1
ATOM 1528 C CA . VAL B 1 42 ? -4.805 -18.5 -11.031 1 95.06 42 VAL B CA 1
ATOM 1529 C C . VAL B 1 42 ? -4.777 -17.953 -12.453 1 95.06 42 VAL B C 1
ATOM 1531 O O . VAL B 1 42 ? -5.707 -17.25 -12.875 1 95.06 42 VAL B O 1
ATOM 1534 N N . ASP B 1 43 ? -3.652 -18.156 -13.125 1 92.31 43 ASP B N 1
ATOM 1535 C CA . ASP B 1 43 ? -3.561 -17.797 -14.531 1 92.31 43 ASP B CA 1
ATOM 1536 C C . ASP B 1 43 ? -3.996 -18.938 -15.438 1 92.31 43 ASP B C 1
ATOM 1538 O O . ASP B 1 43 ? -3.176 -19.781 -15.828 1 92.31 43 ASP B O 1
ATOM 1542 N N . ASP B 1 44 ? -5.121 -18.938 -15.953 1 85.56 44 ASP B N 1
ATOM 1543 C CA . ASP B 1 44 ? -5.672 -20.047 -16.719 1 85.56 44 ASP B CA 1
ATOM 1544 C C . ASP B 1 44 ? -5.121 -20.047 -18.156 1 85.56 44 ASP B C 1
ATOM 1546 O O . ASP B 1 44 ? -5.219 -21.047 -18.859 1 85.56 44 ASP B O 1
ATOM 1550 N N . ASN B 1 45 ? -4.645 -18.953 -18.562 1 83 45 ASN B N 1
ATOM 1551 C CA . ASN B 1 45 ? -4.125 -18.859 -19.922 1 83 45 ASN B CA 1
ATOM 1552 C C . ASN B 1 45 ? -2.748 -19.516 -20.047 1 83 45 ASN B C 1
ATOM 1554 O O . ASN B 1 45 ? -2.537 -20.375 -20.891 1 83 45 ASN B O 1
ATOM 1558 N N . ARG B 1 46 ? -1.86 -19.172 -19.172 1 79.06 46 ARG B N 1
ATOM 1559 C CA . ARG B 1 46 ? -0.479 -19.625 -19.266 1 79.06 46 ARG B CA 1
ATOM 1560 C C . ARG B 1 46 ? -0.206 -20.734 -18.25 1 79.06 46 ARG B C 1
ATOM 1562 O O . ARG B 1 46 ? 0.8 -21.438 -18.344 1 79.06 46 ARG B O 1
ATOM 1569 N N . GLY B 1 47 ? -1.129 -20.969 -17.391 1 89.56 47 GLY B N 1
ATOM 1570 C CA . GLY B 1 47 ? -0.847 -21.828 -16.25 1 89.56 47 GLY B CA 1
ATOM 1571 C C . GLY B 1 47 ? -0.014 -21.172 -15.18 1 89.56 47 GLY B C 1
ATOM 1572 O O . GLY B 1 47 ? 0.848 -20.344 -15.477 1 89.56 47 GLY B O 1
ATOM 1573 N N . GLY B 1 48 ? -0.366 -21.328 -14.008 1 95.06 48 GLY B N 1
ATOM 1574 C CA . GLY B 1 48 ? 0.396 -20.766 -12.906 1 95.06 48 GLY B CA 1
ATOM 1575 C C . GLY B 1 48 ? -0.383 -19.734 -12.109 1 95.06 48 GLY B C 1
ATOM 1576 O O . GLY B 1 48 ? -1.597 -19.859 -11.938 1 95.06 48 GLY B O 1
ATOM 1577 N N . TRP B 1 49 ? 0.401 -18.812 -11.523 1 96.69 49 TRP B N 1
ATOM 1578 C CA . TRP B 1 49 ? -0.206 -17.891 -10.578 1 96.69 49 TRP B CA 1
ATOM 1579 C C . TRP B 1 49 ? 0.315 -16.469 -10.797 1 96.69 49 TRP B C 1
ATOM 1581 O O . TRP B 1 49 ? 1.427 -16.281 -11.297 1 96.69 49 TRP B O 1
ATOM 1591 N N . ILE B 1 50 ? -0.527 -15.555 -10.438 1 97.94 50 ILE B N 1
ATOM 1592 C CA . ILE B 1 50 ? -0.143 -14.148 -10.336 1 97.94 50 ILE B CA 1
ATOM 1593 C C . ILE B 1 50 ? -0.388 -13.648 -8.922 1 97.94 50 ILE B C 1
ATOM 1595 O O . ILE B 1 50 ? -1.465 -13.859 -8.359 1 97.94 50 ILE B O 1
ATOM 1599 N N . LEU B 1 51 ? 0.636 -13.062 -8.344 1 98.56 51 LEU B N 1
ATOM 1600 C CA . LEU B 1 51 ? 0.531 -12.492 -7.004 1 98.56 51 LEU B CA 1
ATOM 1601 C C . LEU B 1 51 ? 0.577 -10.969 -7.055 1 98.56 51 LEU B C 1
ATOM 1603 O O . LEU B 1 51 ? 1.414 -10.391 -7.75 1 98.56 51 LEU B O 1
ATOM 1607 N N . HIS B 1 52 ? -0.357 -10.281 -6.445 1 98.81 52 HIS B N 1
ATOM 1608 C CA . HIS B 1 52 ? -0.318 -8.859 -6.145 1 98.81 52 HIS B CA 1
ATOM 1609 C C . HIS B 1 52 ? -0.029 -8.609 -4.668 1 98.81 52 HIS B C 1
ATOM 1611 O O . HIS B 1 52 ? -0.857 -8.922 -3.811 1 98.81 52 HIS B O 1
ATOM 1617 N N . VAL B 1 53 ? 1.108 -8.086 -4.324 1 98.88 53 VAL B N 1
ATOM 1618 C CA . VAL B 1 53 ? 1.532 -7.875 -2.943 1 98.88 53 VAL B CA 1
ATOM 1619 C C . VAL B 1 53 ? 1.493 -6.387 -2.615 1 98.88 53 VAL B C 1
ATOM 1621 O O . VAL B 1 53 ? 2.08 -5.57 -3.328 1 98.88 53 VAL B O 1
ATOM 1624 N N . ALA B 1 54 ? 0.757 -5.996 -1.576 1 98.94 54 ALA B N 1
ATOM 1625 C CA . ALA B 1 54 ? 0.669 -4.598 -1.162 1 98.94 54 ALA B CA 1
ATOM 1626 C C . ALA B 1 54 ? 1.929 -4.168 -0.415 1 98.94 54 ALA B C 1
ATOM 1628 O O . ALA B 1 54 ? 2.189 -4.633 0.696 1 98.94 54 ALA B O 1
ATOM 1629 N N . LEU B 1 55 ? 2.658 -3.295 -1.058 1 98.88 55 LEU B N 1
ATOM 1630 C CA . LEU B 1 55 ? 3.885 -2.762 -0.475 1 98.88 55 LEU B CA 1
ATOM 1631 C C . LEU B 1 55 ? 3.994 -1.26 -0.715 1 98.88 55 LEU B C 1
ATOM 1633 O O . LEU B 1 55 ? 4.926 -0.798 -1.374 1 98.88 55 LEU B O 1
ATOM 1637 N N . PRO B 1 56 ? 3.055 -0.499 -0.136 1 98.81 56 PRO B N 1
ATOM 1638 C CA . PRO B 1 56 ? 3.113 0.949 -0.35 1 98.81 56 PRO B CA 1
ATOM 1639 C C . PRO B 1 56 ? 4.418 1.567 0.148 1 98.81 56 PRO B C 1
ATOM 1641 O O . PRO B 1 56 ? 4.781 1.396 1.315 1 98.81 56 PRO B O 1
ATOM 1644 N N . GLY B 1 57 ? 5.105 2.27 -0.725 1 98.5 57 GLY B N 1
ATOM 1645 C CA . GLY B 1 57 ? 6.324 2.979 -0.369 1 98.5 57 GLY B CA 1
ATOM 1646 C C . GLY B 1 57 ? 7.582 2.184 -0.66 1 98.5 57 GLY B C 1
ATOM 1647 O O . GLY B 1 57 ? 8.695 2.693 -0.505 1 98.5 57 GLY B O 1
ATOM 1648 N N . ALA B 1 58 ? 7.414 0.958 -1.098 1 98.5 58 ALA B N 1
ATOM 1649 C CA . ALA B 1 58 ? 8.586 0.125 -1.359 1 98.5 58 ALA B CA 1
ATOM 1650 C C . ALA B 1 58 ? 9.227 0.484 -2.697 1 98.5 58 ALA B C 1
ATOM 1652 O O . ALA B 1 58 ? 8.523 0.798 -3.664 1 98.5 58 ALA B O 1
ATOM 1653 N N . ASN B 1 59 ? 10.539 0.435 -2.727 1 97.75 59 ASN B N 1
ATOM 1654 C CA . ASN B 1 59 ? 11.289 0.502 -3.977 1 97.75 59 ASN B CA 1
ATOM 1655 C C . ASN B 1 59 ? 11.602 -0.89 -4.52 1 97.75 59 ASN B C 1
ATOM 1657 O O . ASN B 1 59 ? 11.938 -1.797 -3.756 1 97.75 59 ASN B O 1
ATOM 1661 N N . LYS B 1 60 ? 11.5 -1.001 -5.816 1 97.62 60 LYS B N 1
ATOM 1662 C CA . LYS B 1 60 ? 11.711 -2.303 -6.445 1 97.62 60 LYS B CA 1
ATOM 1663 C C . LYS B 1 60 ? 13.094 -2.857 -6.105 1 97.62 60 LYS B C 1
ATOM 1665 O O . LYS B 1 60 ? 13.258 -4.07 -5.957 1 97.62 60 LYS B O 1
ATOM 1670 N N . GLU B 1 61 ? 14.102 -1.986 -5.965 1 97.75 61 GLU B N 1
ATOM 1671 C CA . GLU B 1 61 ? 15.477 -2.412 -5.727 1 97.75 61 GLU B CA 1
ATOM 1672 C C . GLU B 1 61 ? 15.641 -2.994 -4.328 1 97.75 61 GLU B C 1
ATOM 1674 O O . GLU B 1 61 ? 16.641 -3.658 -4.039 1 97.75 61 GLU B O 1
ATOM 1679 N N . ASP B 1 62 ? 14.672 -2.729 -3.531 1 98.25 62 ASP B N 1
ATOM 1680 C CA . ASP B 1 62 ? 14.781 -3.158 -2.141 1 98.25 62 ASP B CA 1
ATOM 1681 C C . ASP B 1 62 ? 13.969 -4.43 -1.891 1 98.25 62 ASP B C 1
ATOM 1683 O O . ASP B 1 62 ? 13.727 -4.797 -0.74 1 98.25 62 ASP B O 1
ATOM 1687 N N . ILE B 1 63 ? 13.516 -5.078 -2.898 1 98.81 63 ILE B N 1
ATOM 1688 C CA . ILE B 1 63 ? 12.672 -6.262 -2.779 1 98.81 63 ILE B CA 1
ATOM 1689 C C . ILE B 1 63 ? 13.383 -7.465 -3.391 1 98.81 63 ILE B C 1
ATOM 1691 O O . ILE B 1 63 ? 13.953 -7.371 -4.477 1 98.81 63 ILE B O 1
ATOM 1695 N N . ASP B 1 64 ? 13.344 -8.539 -2.678 1 98.75 64 ASP B N 1
ATOM 1696 C CA . ASP B 1 64 ? 13.867 -9.82 -3.143 1 98.75 64 ASP B CA 1
ATOM 1697 C C . ASP B 1 64 ? 12.75 -10.844 -3.305 1 98.75 64 ASP B C 1
ATOM 1699 O O . ASP B 1 64 ? 11.883 -10.961 -2.438 1 98.75 64 ASP B O 1
ATOM 1703 N N . VAL B 1 65 ? 12.727 -11.484 -4.438 1 98.81 65 VAL B N 1
ATOM 1704 C CA . VAL B 1 65 ? 11.797 -12.57 -4.715 1 98.81 65 VAL B CA 1
ATOM 1705 C C . VAL B 1 65 ? 12.562 -13.859 -4.996 1 98.81 65 VAL B C 1
ATOM 1707 O O . VAL B 1 65 ? 13.367 -13.914 -5.93 1 98.81 65 VAL B O 1
ATOM 1710 N N . GLN B 1 66 ? 12.266 -14.898 -4.195 1 98.69 66 GLN B N 1
ATOM 1711 C CA . GLN B 1 66 ? 13.008 -16.141 -4.324 1 98.69 66 GLN B CA 1
ATOM 1712 C C . GLN B 1 66 ? 12.055 -17.344 -4.402 1 98.69 66 GLN B C 1
ATOM 1714 O O . GLN B 1 66 ? 11.094 -17.422 -3.639 1 98.69 66 GLN B O 1
ATOM 1719 N N . TRP B 1 67 ? 12.406 -18.219 -5.285 1 98.44 67 TRP B N 1
ATOM 1720 C CA . TRP B 1 67 ? 11.648 -19.453 -5.434 1 98.44 67 TRP B CA 1
ATOM 1721 C C . TRP B 1 67 ? 12.438 -20.641 -4.902 1 98.44 67 TRP B C 1
ATOM 1723 O O . TRP B 1 67 ? 13.602 -20.844 -5.27 1 98.44 67 TRP B O 1
ATOM 1733 N N . ASP B 1 68 ? 11.805 -21.406 -3.975 1 97.62 68 ASP B N 1
ATOM 1734 C CA . ASP B 1 68 ? 12.336 -22.688 -3.492 1 97.62 68 ASP B CA 1
ATOM 1735 C C . ASP B 1 68 ? 11.586 -23.859 -4.102 1 97.62 68 ASP B C 1
ATOM 1737 O O . ASP B 1 68 ? 10.5 -24.219 -3.631 1 97.62 68 ASP B O 1
ATOM 1741 N N . ALA B 1 69 ? 12.195 -24.453 -5.055 1 94.44 69 ALA B N 1
ATOM 1742 C CA . ALA B 1 69 ? 11.523 -25.516 -5.812 1 94.44 69 ALA B CA 1
ATOM 1743 C C . ALA B 1 69 ? 11.305 -26.75 -4.949 1 94.44 69 ALA B C 1
ATOM 1745 O O . ALA B 1 69 ? 10.281 -27.438 -5.082 1 94.44 69 ALA B O 1
ATOM 1746 N N . ASP B 1 70 ? 12.219 -27 -4.094 1 94.44 70 ASP B N 1
ATOM 1747 C CA . ASP B 1 70 ? 12.109 -28.203 -3.26 1 94.44 70 ASP B CA 1
ATOM 1748 C C . ASP B 1 70 ? 10.938 -28.078 -2.285 1 94.44 70 ASP B C 1
ATOM 1750 O O . ASP B 1 70 ? 10.258 -29.062 -2.014 1 94.44 70 ASP B O 1
ATOM 1754 N N . ARG B 1 71 ? 10.68 -26.875 -1.864 1 94.19 71 ARG B N 1
ATOM 1755 C CA . ARG B 1 71 ? 9.641 -26.656 -0.861 1 94.19 71 ARG B CA 1
ATOM 1756 C C . ARG B 1 71 ? 8.352 -26.172 -1.506 1 94.19 71 ARG B C 1
ATOM 1758 O O . ARG B 1 71 ? 7.297 -26.172 -0.87 1 94.19 71 ARG B O 1
ATOM 1765 N N . GLY B 1 72 ? 8.422 -25.703 -2.744 1 94.44 72 GLY B N 1
ATOM 1766 C CA . GLY B 1 72 ? 7.277 -25.078 -3.383 1 94.44 72 GLY B CA 1
ATOM 1767 C C . GLY B 1 72 ? 6.867 -23.781 -2.725 1 94.44 72 GLY B C 1
ATOM 1768 O O . GLY B 1 72 ? 5.68 -23.547 -2.471 1 94.44 72 GLY B O 1
ATOM 1769 N N . VAL B 1 73 ? 7.879 -22.984 -2.396 1 97.25 73 VAL B N 1
ATOM 1770 C CA . VAL B 1 73 ? 7.594 -21.766 -1.629 1 97.25 73 VAL B CA 1
ATOM 1771 C C . VAL B 1 73 ? 8.195 -20.562 -2.33 1 97.25 73 VAL B C 1
ATOM 1773 O O . VAL B 1 73 ? 9.375 -20.562 -2.699 1 97.25 73 VAL B O 1
ATOM 1776 N N . LEU B 1 74 ? 7.379 -19.578 -2.602 1 98.56 74 LEU B N 1
ATOM 1777 C CA . LEU B 1 74 ? 7.828 -18.266 -3.037 1 98.56 74 LEU B CA 1
ATOM 1778 C C . LEU B 1 74 ? 8.039 -17.344 -1.844 1 98.56 74 LEU B C 1
ATOM 1780 O O . LEU B 1 74 ? 7.137 -17.156 -1.025 1 98.56 74 LEU B O 1
ATOM 1784 N N . THR B 1 75 ? 9.203 -16.844 -1.714 1 98.81 75 THR B N 1
ATOM 1785 C CA . THR B 1 75 ? 9.516 -15.906 -0.634 1 98.81 75 THR B CA 1
ATOM 1786 C C . THR B 1 75 ? 9.719 -14.5 -1.178 1 98.81 75 THR B C 1
ATOM 1788 O O . THR B 1 75 ? 10.5 -14.297 -2.107 1 98.81 75 THR B O 1
ATOM 1791 N N . ILE B 1 76 ? 9.039 -13.562 -0.628 1 98.88 76 ILE B N 1
ATOM 1792 C CA . ILE B 1 76 ? 9.188 -12.141 -0.925 1 98.88 76 ILE B CA 1
ATOM 1793 C C . ILE B 1 76 ? 9.648 -11.398 0.327 1 98.88 76 ILE B C 1
ATOM 1795 O O . ILE B 1 76 ? 9.031 -11.516 1.389 1 98.88 76 ILE B O 1
ATOM 1799 N N . ALA B 1 77 ? 10.742 -10.75 0.201 1 98.81 77 ALA B N 1
ATOM 1800 C CA . ALA B 1 77 ? 11.289 -10.055 1.363 1 98.81 77 ALA B CA 1
ATOM 1801 C C . ALA B 1 77 ? 11.977 -8.758 0.952 1 98.81 77 ALA B C 1
ATOM 1803 O O . ALA B 1 77 ? 12.375 -8.594 -0.206 1 98.81 77 ALA B O 1
ATOM 1804 N N . GLY B 1 78 ? 12.07 -7.797 1.893 1 98.75 78 GLY B N 1
ATOM 1805 C CA . GLY B 1 78 ? 12.719 -6.52 1.645 1 98.75 78 GLY B CA 1
ATOM 1806 C C . GLY B 1 78 ? 12.5 -5.512 2.754 1 98.75 78 GLY B C 1
ATOM 1807 O O . GLY B 1 78 ? 12.297 -5.887 3.91 1 98.75 78 GLY B O 1
ATOM 1808 N N . VAL B 1 79 ? 12.656 -4.262 2.395 1 98.44 79 VAL B N 1
ATOM 1809 C CA . VAL B 1 79 ? 12.531 -3.203 3.391 1 98.44 79 VAL B CA 1
ATOM 1810 C C . VAL B 1 79 ? 11.734 -2.037 2.807 1 98.44 79 VAL B C 1
ATOM 1812 O O . VAL B 1 79 ? 11.906 -1.68 1.64 1 98.44 79 VAL B O 1
ATOM 1815 N N . VAL B 1 80 ? 10.82 -1.56 3.561 1 98.44 80 VAL B N 1
ATOM 1816 C CA . VAL B 1 80 ? 10.148 -0.3 3.264 1 98.44 80 VAL B CA 1
ATOM 1817 C C . VAL B 1 80 ? 10.656 0.793 4.199 1 98.44 80 VAL B C 1
ATOM 1819 O O . VAL B 1 80 ? 10.656 0.625 5.422 1 98.44 80 VAL B O 1
ATOM 1822 N N . VAL B 1 81 ? 11.055 1.949 3.617 1 96.62 81 VAL B N 1
ATOM 1823 C CA . VAL B 1 81 ? 11.617 3.027 4.422 1 96.62 81 VAL B CA 1
ATOM 1824 C C . VAL B 1 81 ? 10.758 4.281 4.285 1 96.62 81 VAL B C 1
ATOM 1826 O O . VAL B 1 81 ? 10.281 4.602 3.193 1 96.62 81 VAL B O 1
ATOM 1829 N N . ARG B 1 82 ? 10.539 4.941 5.453 1 96.06 82 ARG B N 1
ATOM 1830 C CA . ARG B 1 82 ? 9.953 6.277 5.367 1 96.06 82 ARG B CA 1
ATOM 1831 C C . ARG B 1 82 ? 10.922 7.258 4.715 1 96.06 82 ARG B C 1
ATOM 1833 O O . ARG B 1 82 ? 12.039 7.457 5.207 1 96.06 82 ARG B O 1
ATOM 1840 N N . PRO B 1 83 ? 10.5 7.871 3.621 1 93.75 83 PRO B N 1
ATOM 1841 C CA . PRO B 1 83 ? 11.43 8.82 3.006 1 93.75 83 PRO B CA 1
ATOM 1842 C C . PRO B 1 83 ? 11.625 10.086 3.848 1 93.75 83 PRO B C 1
ATOM 1844 O O . PRO B 1 83 ? 10.688 10.523 4.527 1 93.75 83 PRO B O 1
ATOM 1847 N N . GLY B 1 84 ? 12.844 10.656 3.754 1 93.31 84 GLY B N 1
ATOM 1848 C CA . GLY B 1 84 ? 13.141 11.906 4.426 1 93.31 84 GLY B CA 1
ATOM 1849 C C . GLY B 1 84 ? 14.406 11.852 5.254 1 93.31 84 GLY B C 1
ATOM 1850 O O . GLY B 1 84 ? 14.883 10.773 5.609 1 93.31 84 GLY B O 1
ATOM 1851 N N . ASN B 1 85 ? 14.836 13.023 5.543 1 94.38 85 ASN B N 1
ATOM 1852 C CA . ASN B 1 85 ? 16.016 13.094 6.41 1 94.38 85 ASN B CA 1
ATOM 1853 C C . ASN B 1 85 ? 15.617 12.992 7.883 1 94.38 85 ASN B C 1
ATOM 1855 O O . ASN B 1 85 ? 14.438 12.938 8.211 1 94.38 85 ASN B O 1
ATOM 1859 N N . GLU B 1 86 ? 16.609 13 8.742 1 94.19 86 GLU B N 1
ATOM 1860 C CA . GLU B 1 86 ? 16.391 12.828 10.18 1 94.19 86 GLU B CA 1
ATOM 1861 C C . GLU B 1 86 ? 15.5 13.93 10.734 1 94.19 86 GLU B C 1
ATOM 1863 O O . GLU B 1 86 ? 14.586 13.664 11.523 1 94.19 86 GLU B O 1
ATOM 1868 N N . ALA B 1 87 ? 15.773 15.164 10.32 1 93.81 87 ALA B N 1
ATOM 1869 C CA . ALA B 1 87 ? 14.992 16.297 10.805 1 93.81 87 ALA B CA 1
ATOM 1870 C C . ALA B 1 87 ? 13.516 16.141 10.461 1 93.81 87 ALA B C 1
ATOM 1872 O O . ALA B 1 87 ? 12.648 16.391 11.297 1 93.81 87 ALA B O 1
ATOM 1873 N N . PHE B 1 88 ? 13.305 15.719 9.25 1 94.62 88 PHE B N 1
ATOM 1874 C CA . PHE B 1 88 ? 11.938 15.477 8.812 1 94.62 88 PHE B CA 1
ATOM 1875 C C . PHE B 1 88 ? 11.289 14.367 9.633 1 94.62 88 PHE B C 1
ATOM 1877 O O . PHE B 1 88 ? 10.172 14.523 10.125 1 94.62 88 PHE B O 1
ATOM 1884 N N . LEU B 1 89 ? 11.969 13.305 9.82 1 96.5 89 LEU B N 1
ATOM 1885 C CA . LEU B 1 89 ? 11.414 12.117 10.461 1 96.5 89 LEU B CA 1
ATOM 1886 C C . LEU B 1 89 ? 11.172 12.367 11.945 1 96.5 89 LEU B C 1
ATOM 1888 O O . LEU B 1 89 ? 10.336 11.711 12.562 1 96.5 89 LEU B O 1
ATOM 1892 N N . GLU B 1 90 ? 11.828 13.398 12.531 1 95.44 90 GLU B N 1
ATOM 1893 C CA . GLU B 1 90 ? 11.609 13.781 13.922 1 95.44 90 GLU B CA 1
ATOM 1894 C C . GLU B 1 90 ? 10.211 14.367 14.117 1 95.44 90 GLU B C 1
ATOM 1896 O O . GLU B 1 90 ? 9.68 14.359 15.234 1 95.44 90 GLU B O 1
ATOM 1901 N N . GLY B 1 91 ? 9.602 14.781 13.062 1 95.75 91 GLY B N 1
ATOM 1902 C CA . GLY B 1 91 ? 8.289 15.398 13.117 1 95.75 91 GLY B CA 1
ATOM 1903 C C . GLY B 1 91 ? 7.148 14.398 13.055 1 95.75 91 GLY B C 1
ATOM 1904 O O . GLY B 1 91 ? 5.977 14.781 13.086 1 95.75 91 GLY B O 1
ATOM 1905 N N . LEU B 1 92 ? 7.488 13.133 13.07 1 96.81 92 LEU B N 1
ATOM 1906 C CA . LEU B 1 92 ? 6.465 12.094 12.992 1 96.81 92 LEU B CA 1
ATOM 1907 C C . LEU B 1 92 ? 5.637 12.055 14.273 1 96.81 92 LEU B C 1
ATOM 1909 O O . LEU B 1 92 ? 6.176 11.805 15.359 1 96.81 92 LEU B O 1
ATOM 1913 N N . ILE B 1 93 ? 4.324 12.234 14.094 1 95.19 93 ILE B N 1
ATOM 1914 C CA . ILE B 1 93 ? 3.516 12.289 15.312 1 95.19 93 ILE B CA 1
ATOM 1915 C C . ILE B 1 93 ? 2.43 11.219 15.25 1 95.19 93 ILE B C 1
ATOM 1917 O O . ILE B 1 93 ? 1.779 10.93 16.266 1 95.19 93 ILE B O 1
ATOM 1921 N N . ASN B 1 94 ? 2.123 10.703 14.164 1 96.69 94 ASN B N 1
ATOM 1922 C CA . ASN B 1 94 ? 1.254 9.555 13.945 1 96.69 94 ASN B CA 1
ATOM 1923 C C . ASN B 1 94 ? 1.884 8.547 12.977 1 96.69 94 ASN B C 1
ATOM 1925 O O . ASN B 1 94 ? 2.26 8.906 11.859 1 96.69 94 ASN B O 1
ATOM 1929 N N . ALA B 1 95 ? 2.113 7.312 13.383 1 97.88 95 ALA B N 1
ATOM 1930 C CA . ALA B 1 95 ? 2.756 6.277 12.578 1 97.88 95 ALA B CA 1
ATOM 1931 C C . ALA B 1 95 ? 1.848 5.059 12.422 1 97.88 95 ALA B C 1
ATOM 1933 O O . ALA B 1 95 ? 1.893 4.133 13.234 1 97.88 95 ALA B O 1
ATOM 1934 N N . GLU B 1 96 ? 1.095 5.043 11.375 1 98.06 96 GLU B N 1
ATOM 1935 C CA . GLU B 1 96 ? 0.186 3.912 11.203 1 98.06 96 GLU B CA 1
ATOM 1936 C C . GLU B 1 96 ? 0.678 2.971 10.109 1 98.06 96 GLU B C 1
ATOM 1938 O O . GLU B 1 96 ? 0.292 1.801 10.07 1 98.06 96 GLU B O 1
ATOM 1943 N N . ARG B 1 97 ? 1.535 3.508 9.156 1 98.56 97 ARG B N 1
ATOM 1944 C CA . ARG B 1 97 ? 1.974 2.695 8.031 1 98.56 97 ARG B CA 1
ATOM 1945 C C . ARG B 1 97 ? 2.965 1.626 8.477 1 98.56 97 ARG B C 1
ATOM 1947 O O . ARG B 1 97 ? 3.791 1.868 9.359 1 98.56 97 ARG B O 1
ATOM 1954 N N . HIS B 1 98 ? 2.871 0.504 7.801 1 97.88 98 HIS B N 1
ATOM 1955 C CA . HIS B 1 98 ? 3.879 -0.532 8 1 97.88 98 HIS B CA 1
ATOM 1956 C C . HIS B 1 98 ? 5.164 -0.2 7.25 1 97.88 98 HIS B C 1
ATOM 1958 O O . HIS B 1 98 ? 5.156 -0.064 6.023 1 97.88 98 HIS B O 1
ATOM 1964 N N . VAL B 1 99 ? 6.18 -0.027 8.016 1 97.31 99 VAL B N 1
ATOM 1965 C CA . VAL B 1 99 ? 7.504 0.193 7.449 1 97.31 99 VAL B CA 1
ATOM 1966 C C . VAL B 1 99 ? 8.516 -0.727 8.133 1 97.31 99 VAL B C 1
ATOM 1968 O O . VAL B 1 99 ? 8.219 -1.325 9.164 1 97.31 99 VAL B O 1
ATOM 1971 N N . GLY B 1 100 ? 9.672 -0.784 7.52 1 98 100 GLY B N 1
ATOM 1972 C CA . GLY B 1 100 ? 10.688 -1.698 8.016 1 98 100 GLY B CA 1
ATOM 1973 C C . GLY B 1 100 ? 10.797 -2.967 7.188 1 98 100 GLY B C 1
ATOM 1974 O O . GLY B 1 100 ? 10.43 -2.984 6.012 1 98 100 GLY B O 1
ATOM 1975 N N . LEU B 1 101 ? 11.383 -3.965 7.859 1 98.44 101 LEU B N 1
ATOM 1976 C CA . LEU B 1 101 ? 11.562 -5.246 7.184 1 98.44 101 LEU B CA 1
ATOM 1977 C C . LEU B 1 101 ? 10.219 -5.938 6.977 1 98.44 101 LEU B C 1
ATOM 1979 O O . LEU B 1 101 ? 9.336 -5.867 7.84 1 98.44 101 LEU B O 1
ATOM 1983 N N . PHE B 1 102 ? 10.102 -6.586 5.875 1 98.81 102 PHE B N 1
ATOM 1984 C CA . PHE B 1 102 ? 8.938 -7.426 5.652 1 98.81 102 PHE B CA 1
ATOM 1985 C C . PHE B 1 102 ? 9.344 -8.773 5.062 1 98.81 102 PHE B C 1
ATOM 1987 O O . PHE B 1 102 ? 10.422 -8.906 4.492 1 98.81 102 PHE B O 1
ATOM 1994 N N . GLN B 1 103 ? 8.461 -9.711 5.211 1 98.75 103 GLN B N 1
ATOM 1995 C CA . GLN B 1 103 ? 8.617 -11.039 4.625 1 98.75 103 GLN B CA 1
ATOM 1996 C C . GLN B 1 103 ? 7.262 -11.711 4.414 1 98.75 103 GLN B C 1
ATOM 1998 O O . GLN B 1 103 ? 6.375 -11.617 5.262 1 98.75 103 GLN B O 1
ATOM 2003 N N . ARG B 1 104 ? 7.168 -12.352 3.254 1 98.69 104 ARG B N 1
ATOM 2004 C CA . ARG B 1 104 ? 5.969 -13.117 2.932 1 98.69 104 ARG B CA 1
ATOM 2005 C C . ARG B 1 104 ? 6.328 -14.43 2.242 1 98.69 104 ARG B C 1
ATOM 2007 O O . ARG B 1 104 ? 7.07 -14.438 1.26 1 98.69 104 ARG B O 1
ATOM 2014 N N . GLU B 1 105 ? 5.852 -15.516 2.77 1 98.19 105 GLU B N 1
ATOM 2015 C CA . GLU B 1 105 ? 5.988 -16.812 2.121 1 98.19 105 GLU B CA 1
ATOM 2016 C C . GLU B 1 105 ? 4.652 -17.297 1.573 1 98.19 105 GLU B C 1
ATOM 2018 O O . GLU B 1 105 ? 3.633 -17.25 2.266 1 98.19 105 GLU B O 1
ATOM 2023 N N . VAL B 1 106 ? 4.75 -17.719 0.36 1 97.81 106 VAL B N 1
ATOM 2024 C CA . VAL B 1 106 ? 3.553 -18.234 -0.293 1 97.81 106 VAL B CA 1
ATOM 2025 C C . VAL B 1 106 ? 3.822 -19.625 -0.837 1 97.81 106 VAL B C 1
ATOM 2027 O O . VAL B 1 106 ? 4.734 -19.828 -1.646 1 97.81 106 VAL B O 1
ATOM 2030 N N . ASN B 1 107 ? 3.012 -20.562 -0.393 1 96.38 107 ASN B N 1
ATOM 2031 C CA . ASN B 1 107 ? 3.08 -21.891 -0.985 1 96.38 107 ASN B CA 1
ATOM 2032 C C . ASN B 1 107 ? 2.389 -21.938 -2.344 1 96.38 107 ASN B C 1
ATOM 2034 O O . ASN B 1 107 ? 1.276 -21.422 -2.496 1 96.38 107 ASN B O 1
ATOM 2038 N N . LEU B 1 108 ? 3.094 -22.531 -3.262 1 93.88 108 LEU B N 1
ATOM 2039 C CA . LEU B 1 108 ? 2.506 -22.734 -4.582 1 93.88 108 LEU B CA 1
ATOM 2040 C C . LEU B 1 108 ? 2.664 -24.172 -5.035 1 93.88 108 LEU B C 1
ATOM 2042 O O . LEU B 1 108 ? 3.787 -24.656 -5.203 1 93.88 108 LEU B O 1
ATOM 2046 N N . PRO B 1 109 ? 1.587 -24.75 -5.25 1 90.94 109 PRO B N 1
ATOM 2047 C CA . PRO B 1 109 ? 0.205 -24.266 -5.254 1 90.94 109 PRO B CA 1
ATOM 2048 C C . PRO B 1 109 ? -0.281 -23.859 -3.863 1 90.94 109 PRO B C 1
ATOM 2050 O O . PRO B 1 109 ? 0.189 -24.406 -2.857 1 90.94 109 PRO B O 1
ATOM 2053 N N . PRO B 1 110 ? -1.351 -22.859 -3.992 1 87.12 110 PRO B N 1
ATOM 2054 C CA . PRO B 1 110 ? -1.911 -22.406 -2.715 1 87.12 110 PRO B CA 1
ATOM 2055 C C . PRO B 1 110 ? -2.848 -23.438 -2.086 1 87.12 110 PRO B C 1
ATOM 2057 O O . PRO B 1 110 ? -3.537 -24.172 -2.801 1 87.12 110 PRO B O 1
ATOM 2060 N N . PHE B 1 111 ? -2.93 -23.625 -0.565 1 75.25 111 PHE B N 1
ATOM 2061 C CA . PHE B 1 111 ? -3.818 -24.469 0.219 1 75.25 111 PHE B CA 1
ATOM 2062 C C . PHE B 1 111 ? -3.523 -25.953 -0.035 1 75.25 111 PHE B C 1
ATOM 2064 O O . PHE B 1 111 ? -4.375 -26.812 0.202 1 75.25 111 PHE B O 1
ATOM 2071 N N . GLY B 1 112 ? -2.48 -26.297 -0.273 1 59.16 112 GLY B N 1
ATOM 2072 C CA . GLY B 1 112 ? -2.092 -27.688 -0.397 1 59.16 112 GLY B CA 1
ATOM 2073 C C . GLY B 1 112 ? -2.564 -28.328 -1.688 1 59.16 112 GLY B C 1
ATOM 2074 O O . GLY B 1 112 ? -3.426 -27.781 -2.381 1 59.16 112 GLY B O 1
ATOM 2075 N N . ASN B 1 113 ? -1.864 -29.062 -2.301 1 52.09 113 ASN B N 1
ATOM 2076 C CA . ASN B 1 113 ? -2.252 -29.891 -3.43 1 52.09 113 ASN B CA 1
ATOM 2077 C C . ASN B 1 113 ? -3.555 -30.641 -3.156 1 52.09 113 ASN B C 1
ATOM 2079 O O . ASN B 1 113 ? -3.559 -31.656 -2.465 1 52.09 113 ASN B O 1
ATOM 2083 N N . GLN B 1 114 ? -4.488 -29.922 -2.52 1 42.97 114 GLN B N 1
ATOM 2084 C CA . GLN B 1 114 ? -5.613 -30.812 -2.281 1 42.97 114 GLN B CA 1
ATOM 2085 C C . GLN B 1 114 ? -6.012 -31.547 -3.562 1 42.97 114 GLN B C 1
ATOM 2087 O O . GLN B 1 114 ? -7.035 -32.25 -3.596 1 42.97 114 GLN B O 1
ATOM 2092 N N . THR B 1 115 ? -5.727 -31.047 -4.68 1 41.31 115 THR B N 1
ATOM 2093 C CA . THR B 1 115 ? -6.395 -31.969 -5.605 1 41.31 115 THR B CA 1
ATOM 2094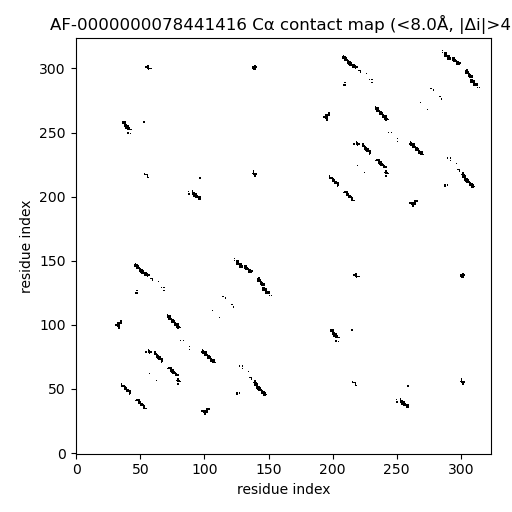 C C . THR B 1 115 ? -5.953 -33.406 -5.367 1 41.31 115 THR B C 1
ATOM 2096 O O . THR B 1 115 ? -4.801 -33.75 -5.629 1 41.31 115 THR B O 1
ATOM 2099 N N . THR B 1 116 ? -6.238 -33.875 -4.145 1 37.53 116 THR B N 1
ATOM 2100 C CA . THR B 1 116 ? -6.164 -35.281 -3.854 1 37.53 116 THR B CA 1
ATOM 2101 C C . THR B 1 116 ? -6.84 -36.094 -4.957 1 37.53 116 THR B C 1
ATOM 2103 O O . THR B 1 116 ? -7.18 -37.281 -4.758 1 37.53 116 THR B O 1
ATOM 2106 N N . SER B 1 117 ? -7.703 -35.531 -5.816 1 38.47 117 SER B N 1
ATOM 2107 C CA . SER B 1 117 ? -8.469 -36.656 -6.348 1 38.47 117 SER B CA 1
ATOM 2108 C C . SER B 1 117 ? -7.551 -37.75 -6.836 1 38.47 117 SER B C 1
ATOM 2110 O O . SER B 1 117 ? -6.535 -37.5 -7.488 1 38.47 117 SER B O 1
ATOM 2112 N N . ASP B 1 118 ? -7.477 -38.938 -6.23 1 36.81 118 ASP B N 1
ATOM 2113 C CA . ASP B 1 118 ? -7.008 -40.312 -6.508 1 36.81 118 ASP B CA 1
ATOM 2114 C C . ASP B 1 118 ? -7.152 -40.625 -7.988 1 36.81 118 ASP B C 1
ATOM 2116 O O . ASP B 1 118 ? -6.926 -41.781 -8.391 1 36.81 118 ASP B O 1
ATOM 2120 N N . ASN B 1 119 ? -8.375 -40.25 -8.68 1 39.38 119 ASN B N 1
ATOM 2121 C CA . ASN B 1 119 ? -8.539 -40.844 -9.992 1 39.38 119 ASN B CA 1
ATOM 2122 C C . ASN B 1 119 ? -7.328 -40.594 -10.883 1 39.38 119 ASN B C 1
ATOM 2124 O O . ASN B 1 119 ? -6.672 -39.562 -10.773 1 39.38 119 ASN B O 1
ATOM 2128 N N . SER B 1 120 ? -6.734 -41.688 -11.586 1 41.09 120 SER B N 1
ATOM 2129 C CA . SER B 1 120 ? -5.633 -41.875 -12.523 1 41.09 120 SER B CA 1
ATOM 2130 C C . SER B 1 120 ? -5.367 -40.625 -13.336 1 41.09 120 SER B C 1
ATOM 2132 O O . SER B 1 120 ? -4.355 -40.531 -14.031 1 41.09 120 SER B O 1
ATOM 2134 N N . ASP B 1 121 ? -6.418 -39.969 -13.781 1 42.25 121 ASP B N 1
ATOM 2135 C CA . ASP B 1 121 ? -6.207 -38.844 -14.664 1 42.25 121 ASP B CA 1
ATOM 2136 C C . ASP B 1 121 ? -5.645 -37.656 -13.898 1 42.25 121 ASP B C 1
ATOM 2138 O O . ASP B 1 121 ? -6.398 -36.75 -13.469 1 42.25 121 ASP B O 1
ATOM 2142 N N . ALA B 1 122 ? -4.969 -37.812 -12.852 1 42.12 122 ALA B N 1
ATOM 2143 C CA . ALA B 1 122 ? -4.461 -36.844 -11.859 1 42.12 122 ALA B CA 1
ATOM 2144 C C . ALA B 1 122 ? -3.943 -35.594 -12.539 1 42.12 122 ALA B C 1
ATOM 2146 O O . ALA B 1 122 ? -3.158 -35.656 -13.492 1 42.12 122 ALA B O 1
ATOM 2147 N N . PRO B 1 123 ? -4.648 -34.531 -12.453 1 46.53 123 PRO B N 1
ATOM 2148 C CA . PRO B 1 123 ? -4.09 -33.281 -13.008 1 46.53 123 PRO B CA 1
ATOM 2149 C C . PRO B 1 123 ? -2.594 -33.125 -12.742 1 46.53 123 PRO B C 1
ATOM 2151 O O . PRO B 1 123 ? -2.115 -33.5 -11.664 1 46.53 123 PRO B O 1
ATOM 2154 N N . THR B 1 124 ? -1.729 -33.375 -13.742 1 49.12 124 THR B N 1
ATOM 2155 C CA . THR B 1 124 ? -0.292 -33.156 -13.82 1 49.12 124 THR B CA 1
ATOM 2156 C C . THR B 1 124 ? 0.116 -32 -12.914 1 49.12 124 THR B C 1
ATOM 2158 O O . THR B 1 124 ? -0.442 -30.891 -13.016 1 49.12 124 THR B O 1
ATOM 2161 N N . LYS B 1 125 ? 0.656 -32.344 -11.648 1 55.97 125 LYS B N 1
ATOM 2162 C CA . LYS B 1 125 ? 1.308 -31.359 -10.797 1 55.97 125 LYS B CA 1
ATOM 2163 C C . LYS B 1 125 ? 1.951 -30.266 -11.633 1 55.97 125 LYS B C 1
ATOM 2165 O O . LYS B 1 125 ? 2.799 -30.531 -12.484 1 55.97 125 LYS B O 1
ATOM 2170 N N . GLN B 1 126 ? 1.331 -29.125 -11.742 1 70.75 126 GLN B N 1
ATOM 2171 C CA . GLN B 1 126 ? 1.951 -28.016 -12.477 1 70.75 126 GLN B CA 1
ATOM 2172 C C . GLN B 1 126 ? 3.262 -27.594 -11.828 1 70.75 126 GLN B C 1
ATOM 2174 O O . GLN B 1 126 ? 3.281 -27.219 -10.656 1 70.75 126 GLN B O 1
ATOM 2179 N N . GLU B 1 127 ? 4.293 -28.094 -12.43 1 87.31 127 GLU B N 1
ATOM 2180 C CA . GLU B 1 127 ? 5.633 -27.688 -12.016 1 87.31 127 GLU B CA 1
ATOM 2181 C C . GLU B 1 127 ? 5.891 -26.219 -12.359 1 87.31 127 GLU B C 1
ATOM 2183 O O . GLU B 1 127 ? 5.637 -25.781 -13.484 1 87.31 127 GLU B O 1
ATOM 2188 N N . VAL B 1 128 ? 6.332 -25.5 -11.391 1 94.06 128 VAL B N 1
ATOM 2189 C CA . VAL B 1 128 ? 6.645 -24.094 -11.602 1 94.06 128 VAL B CA 1
ATOM 2190 C C . VAL B 1 128 ? 7.824 -23.969 -12.562 1 94.06 128 VAL B C 1
ATOM 2192 O O . VAL B 1 128 ? 8.797 -24.719 -12.453 1 94.06 128 VAL B O 1
ATOM 2195 N N . ASP B 1 129 ? 7.688 -23.141 -13.539 1 95.25 129 ASP B N 1
ATOM 2196 C CA . ASP B 1 129 ? 8.805 -22.719 -14.383 1 95.25 129 ASP B CA 1
ATOM 2197 C C . ASP B 1 129 ? 9.609 -21.609 -13.711 1 95.25 129 ASP B C 1
ATOM 2199 O O . ASP B 1 129 ? 9.367 -20.422 -13.953 1 95.25 129 ASP B O 1
ATOM 2203 N N . ALA B 1 130 ? 10.539 -22.016 -12.898 1 96.5 130 ALA B N 1
ATOM 2204 C CA . ALA B 1 130 ? 11.297 -21.078 -12.07 1 96.5 130 ALA B CA 1
ATOM 2205 C C . ALA B 1 130 ? 11.953 -20 -12.914 1 96.5 130 ALA B C 1
ATOM 2207 O O . ALA B 1 130 ? 12.008 -18.828 -12.516 1 96.5 130 ALA B O 1
ATOM 2208 N N . ALA B 1 131 ? 12.43 -20.297 -14.078 1 96.38 131 ALA B N 1
ATOM 2209 C CA . ALA B 1 131 ? 13.125 -19.359 -14.945 1 96.38 131 ALA B CA 1
ATOM 2210 C C . ALA B 1 131 ? 12.156 -18.328 -15.516 1 96.38 131 ALA B C 1
ATOM 2212 O O . ALA B 1 131 ? 12.578 -17.234 -15.938 1 96.38 131 ALA B O 1
ATOM 2213 N N . GLY B 1 132 ? 10.898 -18.656 -15.562 1 96.94 132 GLY B N 1
ATOM 2214 C CA . GLY B 1 132 ? 9.898 -17.781 -16.141 1 96.94 132 GLY B CA 1
ATOM 2215 C C . GLY B 1 132 ? 9.297 -16.812 -15.148 1 96.94 132 GLY B C 1
ATOM 2216 O O . GLY B 1 132 ? 8.5 -15.945 -15.508 1 96.94 132 GLY B O 1
ATOM 2217 N N . ILE B 1 133 ? 9.695 -16.906 -13.852 1 98.19 133 ILE B N 1
ATOM 2218 C CA . ILE B 1 133 ? 9.133 -16.016 -12.836 1 98.19 133 ILE B CA 1
ATOM 2219 C C . ILE B 1 133 ? 9.578 -14.586 -13.094 1 98.19 133 ILE B C 1
ATOM 2221 O O . ILE B 1 133 ? 10.75 -14.328 -13.359 1 98.19 133 ILE B O 1
ATOM 2225 N N . THR B 1 134 ? 8.617 -13.648 -13.117 1 98.44 134 THR B N 1
ATOM 2226 C CA . THR B 1 134 ? 8.898 -12.227 -13.281 1 98.44 134 THR B CA 1
ATOM 2227 C C . THR B 1 134 ? 8.211 -11.406 -12.195 1 98.44 134 THR B C 1
ATOM 2229 O O . THR B 1 134 ? 7.254 -11.875 -11.57 1 98.44 134 THR B O 1
ATOM 2232 N N . ALA B 1 135 ? 8.805 -10.211 -11.93 1 98.75 135 ALA B N 1
ATOM 2233 C CA . ALA B 1 135 ? 8.227 -9.312 -10.93 1 98.75 135 ALA B CA 1
ATOM 2234 C C . ALA B 1 135 ? 8.367 -7.855 -11.359 1 98.75 135 ALA B C 1
ATOM 2236 O O . ALA B 1 135 ? 9.375 -7.473 -11.953 1 98.75 135 ALA B O 1
ATOM 2237 N N . ARG B 1 136 ? 7.344 -7.043 -11.055 1 98.44 136 ARG B N 1
ATOM 2238 C CA . ARG B 1 136 ? 7.391 -5.605 -11.305 1 98.44 136 ARG B CA 1
ATOM 2239 C C . ARG B 1 136 ? 6.582 -4.844 -10.258 1 98.44 136 ARG B C 1
ATOM 2241 O O . ARG B 1 136 ? 5.676 -5.402 -9.633 1 98.44 136 ARG B O 1
ATOM 2248 N N . MET B 1 137 ? 6.938 -3.586 -10.102 1 98.31 137 MET B N 1
ATOM 2249 C CA . MET B 1 137 ? 6.199 -2.707 -9.203 1 98.31 137 MET B CA 1
ATOM 2250 C C . MET B 1 137 ? 5.258 -1.795 -9.977 1 98.31 137 MET B C 1
ATOM 2252 O O . MET B 1 137 ? 5.637 -1.25 -11.016 1 98.31 137 MET B O 1
ATOM 2256 N N . GLU B 1 138 ? 4.004 -1.735 -9.5 1 97.5 138 GLU B N 1
ATOM 2257 C CA . GLU B 1 138 ? 3.037 -0.783 -10.039 1 97.5 138 GLU B CA 1
ATOM 2258 C C . GLU B 1 138 ? 2.232 -0.124 -8.922 1 97.5 138 GLU B C 1
ATOM 2260 O O . GLU B 1 138 ? 1.424 -0.78 -8.266 1 97.5 138 GLU B O 1
ATOM 2265 N N . ASN B 1 139 ? 2.447 1.187 -8.672 1 97.56 139 ASN B N 1
ATOM 2266 C CA . ASN B 1 139 ? 1.68 1.964 -7.703 1 97.56 139 ASN B CA 1
ATOM 2267 C C . ASN B 1 139 ? 1.688 1.31 -6.324 1 97.56 139 ASN B C 1
ATOM 2269 O O . ASN B 1 139 ? 0.641 1.171 -5.691 1 97.56 139 ASN B O 1
ATOM 2273 N N . GLY B 1 140 ? 2.838 0.851 -5.941 1 98.5 140 GLY B N 1
ATOM 2274 C CA . GLY B 1 140 ? 3 0.304 -4.602 1 98.5 140 GLY B CA 1
ATOM 2275 C C . GLY B 1 140 ? 2.521 -1.131 -4.484 1 98.5 140 GLY B C 1
ATOM 2276 O O . GLY B 1 140 ? 2.387 -1.655 -3.375 1 98.5 140 GLY B O 1
ATOM 2277 N N . VAL B 1 141 ? 2.221 -1.759 -5.605 1 98.75 141 VAL B N 1
ATOM 2278 C CA . VAL B 1 141 ? 1.87 -3.174 -5.648 1 98.75 141 VAL B CA 1
ATOM 2279 C C . VAL B 1 141 ? 2.945 -3.949 -6.41 1 98.75 141 VAL B C 1
ATOM 2281 O O . VAL B 1 141 ? 3.283 -3.604 -7.543 1 98.75 141 VAL B O 1
ATOM 2284 N N . LEU B 1 142 ? 3.512 -4.945 -5.781 1 98.88 142 LEU B N 1
ATOM 2285 C CA . LEU B 1 142 ? 4.406 -5.879 -6.453 1 98.88 142 LEU B CA 1
ATOM 2286 C C . LEU B 1 142 ? 3.613 -6.953 -7.191 1 98.88 142 LEU B C 1
ATOM 2288 O O . LEU B 1 142 ? 2.824 -7.676 -6.578 1 98.88 142 LEU B O 1
ATOM 2292 N N . ILE B 1 143 ? 3.773 -7.031 -8.445 1 98.75 143 ILE B N 1
ATOM 2293 C CA . ILE B 1 143 ? 3.129 -8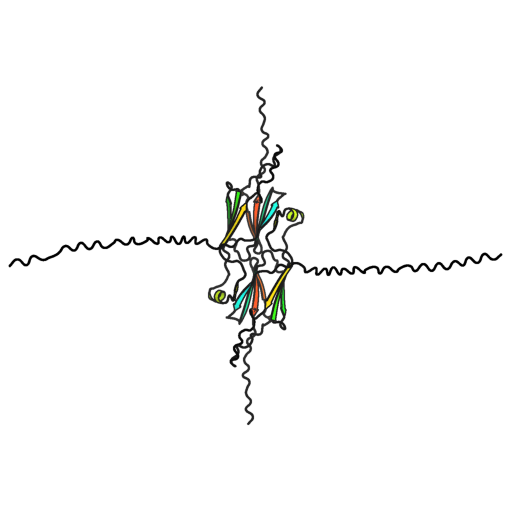.055 -9.258 1 98.75 143 ILE B CA 1
ATOM 2294 C C . ILE B 1 143 ? 4.141 -9.141 -9.617 1 98.75 143 ILE B C 1
ATOM 2296 O O . ILE B 1 143 ? 5.152 -8.875 -10.273 1 98.75 143 ILE B O 1
ATOM 2300 N N . VAL B 1 144 ? 3.9 -10.352 -9.18 1 98.81 144 VAL B N 1
ATOM 2301 C CA . VAL B 1 144 ? 4.766 -11.492 -9.453 1 98.81 144 VAL B CA 1
ATOM 2302 C C . VAL B 1 144 ? 4.031 -12.5 -10.328 1 98.81 144 VAL B C 1
ATOM 2304 O O . VAL B 1 144 ? 2.928 -12.938 -10 1 98.81 144 VAL B O 1
ATOM 2307 N N . VAL B 1 145 ? 4.633 -12.844 -11.422 1 98.38 145 VAL B N 1
ATOM 2308 C CA . VAL B 1 145 ? 4.09 -13.852 -12.32 1 98.38 145 VAL B CA 1
ATOM 2309 C C . VAL B 1 145 ? 4.867 -15.156 -12.156 1 98.38 145 VAL B C 1
ATOM 2311 O O . VAL B 1 145 ? 6.094 -15.18 -12.273 1 98.38 145 VAL B O 1
ATOM 2314 N N . VAL B 1 146 ? 4.117 -16.25 -11.852 1 97.75 146 VAL B N 1
ATOM 2315 C CA . VAL B 1 146 ? 4.711 -17.562 -11.633 1 97.75 146 VAL B CA 1
ATOM 2316 C C . VAL B 1 146 ? 4.113 -18.562 -12.609 1 97.75 146 VAL B C 1
ATOM 2318 O O . VAL B 1 146 ? 3.1 -19.203 -12.312 1 97.75 146 VAL B O 1
ATOM 2321 N N . PRO B 1 147 ? 4.789 -18.719 -13.727 1 96.94 147 PRO B N 1
ATOM 2322 C CA . PRO B 1 147 ? 4.277 -19.688 -14.695 1 96.94 147 PRO B CA 1
ATOM 2323 C C . PRO B 1 147 ? 4.602 -21.125 -14.312 1 96.94 147 PRO B C 1
ATOM 2325 O O . PRO B 1 147 ? 5.465 -21.359 -13.469 1 96.94 147 PRO B O 1
ATOM 2328 N N . THR B 1 148 ? 3.846 -22.062 -14.898 1 93.5 148 THR B N 1
ATOM 2329 C CA . THR B 1 148 ? 4.129 -23.484 -14.742 1 93.5 148 THR B CA 1
ATOM 2330 C C . THR B 1 148 ? 4.539 -24.094 -16.078 1 93.5 148 THR B C 1
ATOM 2332 O O . THR B 1 148 ? 4.344 -23.5 -17.141 1 93.5 148 THR B O 1
ATOM 2335 N N . VAL B 1 149 ? 5.27 -25.25 -16.031 1 88.19 149 VAL B N 1
ATOM 2336 C CA . VAL B 1 149 ? 5.688 -26 -17.219 1 88.19 149 VAL B CA 1
ATOM 2337 C C . VAL B 1 149 ? 4.617 -27.016 -17.594 1 88.19 149 VAL B C 1
ATOM 2339 O O . VAL B 1 149 ? 4.035 -27.672 -16.719 1 88.19 149 VAL B O 1
ATOM 2342 N N . ASP B 1 150 ? 4.148 -26.984 -18.906 1 74.81 150 ASP B N 1
ATOM 2343 C CA . ASP B 1 150 ? 3.219 -28 -19.375 1 74.81 150 ASP B CA 1
ATOM 2344 C C . ASP B 1 150 ? 3.879 -29.375 -19.406 1 74.81 150 ASP B C 1
ATOM 2346 O O . ASP B 1 150 ? 5.031 -29.516 -19.828 1 74.81 150 ASP B O 1
ATOM 2350 N N . LYS B 1 151 ? 3.594 -30.266 -18.484 1 63.31 151 LYS B N 1
ATOM 2351 C CA . LYS B 1 151 ? 4.164 -31.594 -18.641 1 63.31 151 LYS B CA 1
ATOM 2352 C C . LYS B 1 151 ? 3.451 -32.375 -19.734 1 63.31 151 LYS B C 1
ATOM 2354 O O . LYS B 1 151 ? 2.219 -32.406 -19.781 1 63.31 151 LYS B O 1
ATOM 2359 N N . GLU B 1 152 ? 4.027 -32.219 -20.906 1 53.84 152 GLU B N 1
ATOM 2360 C CA . GLU B 1 152 ? 3.535 -33.125 -21.938 1 53.84 152 GLU B CA 1
ATOM 2361 C C . GLU B 1 152 ? 3.434 -34.562 -21.406 1 53.84 152 GLU B C 1
ATOM 2363 O O . GLU B 1 152 ? 4.309 -35.031 -20.672 1 53.84 152 GLU B O 1
ATOM 2368 N N . TRP B 1 153 ? 2.264 -34.875 -21.047 1 49.78 153 TRP B N 1
ATOM 2369 C CA . TRP B 1 153 ? 2.09 -36.312 -20.75 1 49.78 153 TRP B CA 1
ATOM 2370 C C . TRP B 1 153 ? 2.822 -37.156 -21.781 1 49.78 153 TRP B C 1
ATOM 2372 O O . TRP B 1 153 ? 2.59 -37.062 -22.984 1 49.78 153 TRP B O 1
ATOM 2382 N N . THR B 1 154 ? 4.141 -37.312 -21.656 1 48.94 154 THR B N 1
ATOM 2383 C CA . THR B 1 154 ? 4.691 -38.375 -22.484 1 48.94 154 THR B CA 1
ATOM 2384 C C . THR B 1 154 ? 3.869 -39.656 -22.359 1 48.94 154 THR B C 1
ATOM 2386 O O . THR B 1 154 ? 3.684 -40.156 -21.25 1 48.94 154 THR B O 1
ATOM 2389 N N . GLU B 1 155 ? 2.959 -39.844 -23.203 1 48.34 155 GLU B N 1
ATOM 2390 C CA . GLU B 1 155 ? 2.271 -41.125 -23.344 1 48.34 155 GLU B CA 1
ATOM 2391 C C . GLU B 1 155 ? 3.221 -42.312 -23.078 1 48.34 155 GLU B C 1
ATOM 2393 O O . GLU B 1 155 ? 4.285 -42.406 -23.703 1 48.34 155 GLU B O 1
ATOM 2398 N N . VAL B 1 156 ? 3.326 -42.688 -21.859 1 52.25 156 VAL B N 1
ATOM 2399 C CA . VAL B 1 156 ? 4.031 -43.938 -21.594 1 52.25 156 VAL B CA 1
ATOM 2400 C C . VAL B 1 156 ? 3.699 -44.969 -22.688 1 52.25 156 VAL B C 1
ATOM 2402 O O . VAL B 1 156 ? 2.533 -45.344 -22.875 1 52.25 156 VAL B O 1
ATOM 2405 N N . GLN B 1 157 ? 4.48 -44.938 -23.719 1 53.47 157 GLN B N 1
ATOM 2406 C CA . GLN B 1 157 ? 4.375 -46 -24.703 1 53.47 157 GLN B CA 1
ATOM 2407 C C . GLN B 1 157 ? 4.453 -47.375 -24.031 1 53.47 157 GLN B C 1
ATOM 2409 O O . GLN B 1 157 ? 5.441 -47.688 -23.359 1 53.47 157 GLN B O 1
ATOM 2414 N N . LYS B 1 158 ? 3.32 -47.812 -23.656 1 54.81 158 LYS B N 1
ATOM 2415 C CA . LYS B 1 158 ? 3.279 -49.188 -23.234 1 54.81 158 LYS B CA 1
ATOM 2416 C C . LYS B 1 158 ? 3.906 -50.125 -24.281 1 54.81 158 LYS B C 1
ATOM 2418 O O . LYS B 1 158 ? 3.5 -50.094 -25.453 1 54.81 158 LYS B O 1
ATOM 2423 N N . VAL B 1 159 ? 5.18 -50.375 -24.062 1 55.56 159 VAL B N 1
ATOM 2424 C CA . VAL B 1 159 ? 5.816 -51.344 -24.953 1 55.56 159 VAL B CA 1
ATOM 2425 C C . VAL B 1 159 ? 5.172 -52.719 -24.766 1 55.56 159 VAL B C 1
ATOM 2427 O O . VAL B 1 159 ? 5.191 -53.281 -23.672 1 55.56 159 VAL B O 1
ATOM 2430 N N . ASP B 1 160 ? 4.285 -53.031 -25.578 1 55.97 160 ASP B N 1
ATOM 2431 C CA . ASP B 1 160 ? 3.77 -54.406 -25.609 1 55.97 160 ASP B CA 1
ATOM 2432 C C . ASP B 1 160 ? 4.887 -55.406 -25.891 1 55.97 160 ASP B C 1
ATOM 2434 O O . ASP B 1 160 ? 5.668 -55.219 -26.828 1 55.97 160 ASP B O 1
ATOM 2438 N N . ILE B 1 161 ? 5.445 -56.031 -24.797 1 60.53 161 ILE B N 1
ATOM 2439 C CA . ILE B 1 161 ? 6.324 -57.156 -25.094 1 60.53 161 ILE B CA 1
ATOM 2440 C C . ILE B 1 161 ? 5.555 -58.25 -25.859 1 60.53 161 ILE B C 1
ATOM 2442 O O . ILE B 1 161 ? 4.512 -58.719 -25.406 1 60.53 161 ILE B O 1
ATOM 2446 N N . ALA B 1 162 ? 5.91 -58.344 -27.172 1 57.22 162 ALA B N 1
ATOM 2447 C CA . ALA B 1 162 ? 5.457 -59.5 -27.922 1 57.22 162 ALA B CA 1
ATOM 2448 C C . ALA B 1 162 ? 6.012 -60.781 -27.328 1 57.22 162 ALA B C 1
ATOM 2450 O O . ALA B 1 162 ? 7.105 -60.812 -26.75 1 57.22 162 ALA B O 1
#

InterPro domains:
  IPR002068 Alpha crystallin/Hsp20 domain [PF00011] (45-161)
  IPR002068 Alpha crystallin/Hsp20 domain [PS01031] (29-162)
  IPR008978 HSP20-like chaperone [G3DSA:2.60.40.790] (12-161)
  IPR008978 HSP20-like chaperone [SSF49764] (29-161)
  IPR031107 Small heat shock protein [PTHR11527] (42-158)

Organism: NCBI:txid1398154

Radius of gyration: 36.06 Å; Cα contacts (8 Å, |Δi|>4): 513; chains: 2; bounding box: 162×120×99 Å

Sequence (324 aa):
MSRTYFGNTSGARDATPVANATGTAGDDDTADYFVPPVDIFVDDNRGGWILHVALPGANKEDIDVQWDADRGVLTIAGVVVRPGNEAFLEGLINAERHVGLFQREVNLPPFGNQTTSDNSDAPTKQEVDAAGITARMENGVLIVVVPTVDKEWTEVQKVDIAMSRTYFGNTSGARDATPVANATGTAGDDDTADYFVPPVDIFVDDNRGGWILHVALPGANKEDIDVQWDADRGVLTIAGVVVRPGNEAFLEGLINAERHVGLFQREVNLPPFGNQTTSDNSDAPTKQEVDAAGITARMENGVLIVVVPTVDKEWTEVQKVDIA

Nearest PDB structures (foldseek):
  3w1z-assembly1_B  TM=7.850E-01  e=4.928E-08  Schizosaccharomyces pombe 972h-
  3w1z-assembly1_D  TM=7.727E-01  e=2.937E-07  Schizosaccharomyces pombe 972h-
  7oa6-assembly1_B  TM=6.919E-01  e=1.044E-05  Saccharomyces cerevisiae S288C
  4eld-assembly1_A  TM=8.308E-01  e=2.653E-04  Methanocaldococcus jannaschii DSM 2661
  4rzk-assembly1_B  TM=8.464E-01  e=4.635E-04  Saccharolobus solfataricus P2